Protein AF-0000000066138810 (afdb_homodimer)

Structure (mmCIF, N/CA/C/O backbone):
data_AF-0000000066138810-model_v1
#
loop_
_entity.id
_entity.type
_entity.pdbx_description
1 polymer 'Large ribosomal subunit protein bL25'
#
loop_
_atom_site.group_PDB
_atom_site.id
_atom_site.type_symbol
_atom_site.label_atom_id
_atom_site.label_alt_id
_atom_site.label_comp_id
_atom_site.label_asym_id
_atom_site.label_entity_id
_atom_site.label_seq_id
_atom_site.pdbx_PDB_ins_code
_atom_site.Cartn_x
_atom_site.Cartn_y
_atom_site.Cartn_z
_atom_site.occupancy
_atom_site.B_iso_or_equiv
_atom_site.auth_seq_id
_atom_site.auth_comp_id
_atom_site.auth_asym_id
_atom_site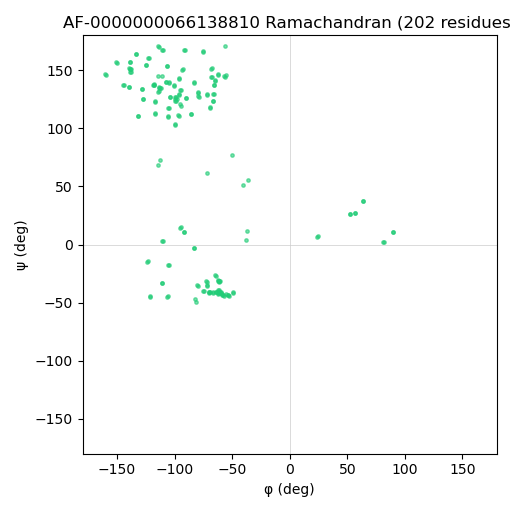.auth_atom_id
_atom_site.pdbx_PDB_model_num
ATOM 1 N N . MET A 1 1 ? -2.068 -5.953 -19.969 1 60.44 1 MET A N 1
ATOM 2 C CA . MET A 1 1 ? -2.148 -6.184 -18.516 1 60.44 1 MET A CA 1
ATOM 3 C C . MET A 1 1 ? -0.758 -6.348 -17.922 1 60.44 1 MET A C 1
ATOM 5 O O . MET A 1 1 ? 0.163 -6.82 -18.594 1 60.44 1 MET A O 1
ATOM 9 N N . LEU A 1 2 ? -0.485 -5.727 -16.781 1 69.62 2 LEU A N 1
ATOM 10 C CA . LEU A 1 2 ? 0.828 -5.809 -16.141 1 69.62 2 LEU A CA 1
ATOM 11 C C . LEU A 1 2 ? 1.077 -7.207 -15.594 1 69.62 2 LEU A C 1
ATOM 13 O O . LEU A 1 2 ? 0.224 -7.766 -14.898 1 69.62 2 LEU A O 1
ATOM 17 N N . ILE A 1 3 ? 2.135 -7.891 -16.125 1 81.38 3 ILE A N 1
ATOM 18 C CA . ILE A 1 3 ? 2.516 -9.195 -15.594 1 81.38 3 ILE A CA 1
ATOM 19 C C . ILE A 1 3 ? 3.701 -9.039 -14.648 1 81.38 3 ILE A C 1
ATOM 21 O O . ILE A 1 3 ? 4.73 -8.469 -15.016 1 81.38 3 ILE A O 1
ATOM 25 N N . ILE A 1 4 ? 3.516 -9.484 -13.461 1 86.81 4 ILE A N 1
ATOM 26 C CA . ILE A 1 4 ? 4.574 -9.484 -12.453 1 86.81 4 ILE A CA 1
ATOM 27 C C . ILE A 1 4 ? 5.121 -10.898 -12.281 1 86.81 4 ILE A C 1
ATOM 29 O O . ILE A 1 4 ? 4.359 -11.852 -12.07 1 86.81 4 ILE A O 1
ATOM 33 N N . LYS A 1 5 ? 6.395 -10.969 -12.406 1 93.56 5 LYS A N 1
ATOM 34 C CA . LYS A 1 5 ? 7.008 -12.266 -12.172 1 93.56 5 LYS A CA 1
ATOM 35 C C . LYS A 1 5 ? 7.238 -12.508 -10.68 1 93.56 5 LYS A C 1
ATOM 37 O O . LYS A 1 5 ? 7.648 -11.594 -9.961 1 93.56 5 LYS A O 1
ATOM 42 N N . ALA A 1 6 ? 6.973 -13.719 -10.32 1 96.44 6 ALA A N 1
ATOM 43 C CA . ALA A 1 6 ? 7.148 -14.078 -8.914 1 96.44 6 ALA A CA 1
ATOM 44 C C . ALA A 1 6 ? 7.785 -15.461 -8.781 1 96.44 6 ALA A C 1
ATOM 46 O O . ALA A 1 6 ? 7.652 -16.297 -9.672 1 96.44 6 ALA A O 1
ATOM 47 N N . ILE A 1 7 ? 8.508 -15.609 -7.691 1 96.88 7 ILE A N 1
ATOM 48 C CA . ILE A 1 7 ? 9.109 -16.891 -7.359 1 96.88 7 ILE A CA 1
ATOM 49 C C . ILE A 1 7 ? 8.469 -17.453 -6.09 1 96.88 7 ILE A C 1
ATOM 51 O O . ILE A 1 7 ? 8.359 -16.75 -5.086 1 96.88 7 ILE A O 1
ATOM 55 N N . LEU A 1 8 ? 8.125 -18.641 -6.172 1 96.62 8 LEU A N 1
ATOM 56 C CA . LEU A 1 8 ? 7.516 -19.297 -5.02 1 96.62 8 LEU A CA 1
ATOM 57 C C . LEU A 1 8 ? 8.5 -19.391 -3.865 1 96.62 8 LEU A C 1
ATOM 59 O O . LEU A 1 8 ? 9.68 -19.688 -4.074 1 96.62 8 LEU A O 1
ATOM 63 N N . ARG A 1 9 ? 7.879 -19.172 -2.656 1 94.94 9 ARG A N 1
ATOM 64 C CA . ARG A 1 9 ? 8.68 -19.297 -1.444 1 94.94 9 ARG A CA 1
ATOM 65 C C . ARG A 1 9 ? 8.148 -20.406 -0.548 1 94.94 9 ARG A C 1
ATOM 67 O O . ARG A 1 9 ? 6.934 -20.516 -0.35 1 94.94 9 ARG A O 1
ATOM 74 N N . THR A 1 10 ? 9.055 -21.188 0.003 1 90.06 10 THR A N 1
ATOM 75 C CA . THR A 1 10 ? 8.633 -22.266 0.895 1 90.06 10 THR A CA 1
ATOM 76 C C . THR A 1 10 ? 9.055 -21.969 2.332 1 90.06 10 THR A C 1
ATOM 78 O O . THR A 1 10 ? 8.391 -22.391 3.277 1 90.06 10 THR A O 1
ATOM 81 N N . GLU A 1 11 ? 10.102 -21.359 2.488 1 87.75 11 GLU A N 1
ATOM 82 C CA . GLU A 1 11 ? 10.586 -21.016 3.824 1 87.75 11 GLU A CA 1
ATOM 83 C C . GLU A 1 11 ? 10.156 -19.609 4.23 1 87.75 11 GLU A C 1
ATOM 85 O O . GLU A 1 11 ? 10.461 -18.641 3.541 1 87.75 11 GLU A O 1
ATOM 90 N N . ILE A 1 12 ? 9.391 -19.688 5.348 1 87.56 12 ILE A N 1
ATOM 91 C CA . ILE A 1 12 ? 8.93 -18.391 5.832 1 87.56 12 ILE A CA 1
ATOM 92 C C . ILE A 1 12 ? 9.586 -18.078 7.176 1 87.56 12 ILE A C 1
ATOM 94 O O . ILE A 1 12 ? 9.18 -18.609 8.211 1 87.56 12 ILE A O 1
ATOM 98 N N . LYS A 1 13 ? 10.805 -17.781 7.102 1 92.5 13 LYS A N 1
ATOM 99 C CA . LYS A 1 13 ? 11.57 -17.375 8.273 1 92.5 13 LYS A CA 1
ATOM 100 C C . LYS A 1 13 ? 12.031 -15.922 8.156 1 92.5 13 LYS A C 1
ATOM 102 O O . LYS A 1 13 ? 12.328 -15.445 7.059 1 92.5 13 LYS A O 1
ATOM 107 N N . LYS A 1 14 ? 12.031 -15.328 9.32 1 92.81 14 LYS A N 1
ATOM 108 C CA . LYS A 1 14 ? 12.43 -13.93 9.383 1 92.81 14 LYS A CA 1
ATOM 109 C C . LYS A 1 14 ? 13.789 -13.711 8.719 1 92.81 14 LYS A C 1
ATOM 111 O O . LYS A 1 14 ? 13.969 -12.75 7.973 1 92.81 14 LYS A O 1
ATOM 116 N N . SER A 1 15 ? 14.68 -14.594 9.016 1 95.31 15 SER A N 1
ATOM 117 C CA . SER A 1 15 ? 16.031 -14.477 8.469 1 95.31 15 SER A CA 1
ATOM 118 C C . SER A 1 15 ? 16 -14.555 6.941 1 95.31 15 SER A C 1
ATOM 120 O O . SER A 1 15 ? 16.75 -13.836 6.27 1 95.31 15 SER A O 1
ATOM 122 N N . ILE A 1 16 ? 15.188 -15.391 6.418 1 95.44 16 ILE A N 1
ATOM 123 C CA . ILE A 1 16 ? 15.086 -15.555 4.973 1 95.44 16 ILE A CA 1
ATOM 124 C C . ILE A 1 16 ? 14.43 -14.32 4.359 1 95.44 16 ILE A C 1
ATOM 126 O O . ILE A 1 16 ? 14.867 -13.828 3.312 1 95.44 16 ILE A O 1
ATOM 130 N N . THR A 1 17 ? 13.422 -13.82 5.008 1 95.88 17 THR A N 1
ATOM 131 C CA . THR A 1 17 ? 12.75 -12.617 4.543 1 95.88 17 THR A CA 1
ATOM 132 C C . THR A 1 17 ? 13.727 -11.445 4.457 1 95.88 17 THR A C 1
ATOM 134 O O . THR A 1 17 ? 13.727 -10.703 3.477 1 95.88 17 THR A O 1
ATOM 137 N N . ARG A 1 18 ? 14.547 -11.328 5.441 1 95 18 ARG A N 1
ATOM 138 C CA . ARG A 1 18 ? 15.555 -10.273 5.453 1 95 18 ARG A CA 1
ATOM 139 C C . ARG A 1 18 ? 16.516 -10.422 4.281 1 95 18 ARG A C 1
ATOM 141 O O . ARG A 1 18 ? 16.875 -9.438 3.639 1 95 18 ARG A O 1
ATOM 148 N N . LYS A 1 19 ? 16.859 -11.602 4.062 1 95.81 19 LYS A N 1
ATOM 149 C CA . LYS A 1 19 ? 17.781 -11.883 2.967 1 95.81 19 LYS A CA 1
ATOM 150 C C . LYS A 1 19 ? 17.156 -11.531 1.618 1 95.81 19 LYS A C 1
ATOM 152 O O . LYS A 1 19 ? 17.828 -10.992 0.74 1 95.81 19 LYS A O 1
ATOM 157 N N . ILE A 1 20 ? 15.914 -11.836 1.432 1 96.31 20 ILE A N 1
ATOM 158 C CA . ILE A 1 20 ? 15.195 -11.516 0.202 1 96.31 20 ILE A CA 1
ATOM 159 C C . ILE A 1 20 ? 15.258 -10.016 -0.063 1 96.31 20 ILE A C 1
ATOM 161 O O . ILE A 1 20 ? 15.578 -9.586 -1.174 1 96.31 20 ILE A O 1
ATOM 165 N N . ARG A 1 21 ? 15.055 -9.227 0.947 1 94.56 21 ARG A N 1
ATOM 166 C CA . ARG A 1 21 ? 15.055 -7.777 0.808 1 94.56 21 ARG A CA 1
ATOM 167 C C . ARG A 1 21 ? 16.453 -7.258 0.517 1 94.56 21 ARG A C 1
ATOM 169 O O . ARG A 1 21 ? 16.641 -6.363 -0.315 1 94.56 21 ARG A O 1
ATOM 176 N N . LYS A 1 22 ? 17.391 -7.832 1.195 1 94.5 22 LYS A N 1
ATOM 177 C CA . LYS A 1 22 ? 18.766 -7.426 0.995 1 94.5 22 LYS A CA 1
ATOM 178 C C . LYS A 1 22 ? 19.219 -7.664 -0.446 1 94.5 22 LYS A C 1
ATOM 180 O O . LYS A 1 22 ? 20.016 -6.906 -0.99 1 94.5 22 LYS A O 1
ATOM 185 N N . ASN A 1 23 ? 18.641 -8.688 -1.037 1 95.56 23 ASN A N 1
ATOM 186 C CA . ASN A 1 23 ? 19 -9.055 -2.4 1 95.56 23 ASN A CA 1
ATOM 187 C C . ASN A 1 23 ? 18.094 -8.375 -3.426 1 95.56 23 ASN A C 1
ATOM 189 O O . ASN A 1 23 ? 18.047 -8.797 -4.582 1 95.56 23 ASN A O 1
ATOM 193 N N . GLY A 1 24 ? 17.312 -7.434 -2.934 1 93.25 24 GLY A N 1
ATOM 194 C CA . GLY A 1 24 ? 16.5 -6.641 -3.848 1 93.25 24 GLY A CA 1
ATOM 195 C C . GLY A 1 24 ? 15.133 -7.25 -4.113 1 93.25 24 GLY A C 1
ATOM 196 O O . GLY A 1 24 ? 14.453 -6.875 -5.07 1 93.25 24 GLY A O 1
ATOM 197 N N . GLY A 1 25 ? 14.852 -8.242 -3.309 1 94.62 25 GLY A N 1
ATOM 198 C CA . GLY A 1 25 ? 13.547 -8.875 -3.463 1 94.62 25 GLY A CA 1
ATOM 199 C C . GLY A 1 25 ? 12.484 -8.258 -2.582 1 94.62 25 GLY A C 1
ATOM 200 O O . GLY A 1 25 ? 12.781 -7.438 -1.709 1 94.62 25 GLY A O 1
ATOM 201 N N . CYS A 1 26 ? 11.289 -8.625 -2.881 1 94.75 26 CYS A N 1
ATOM 202 C CA . CYS A 1 26 ? 10.125 -8.203 -2.113 1 94.75 26 CYS A CA 1
ATOM 203 C C . CYS A 1 26 ? 9.234 -9.391 -1.778 1 94.75 26 CYS A C 1
ATOM 205 O O . CYS A 1 26 ? 8.578 -9.953 -2.66 1 94.75 26 CYS A O 1
ATOM 207 N N . PRO A 1 27 ? 9.211 -9.719 -0.538 1 97.25 27 PRO A N 1
ATOM 208 C CA . PRO A 1 27 ? 8.258 -10.766 -0.156 1 97.25 27 PRO A CA 1
ATOM 209 C C . PRO A 1 27 ? 6.805 -10.367 -0.409 1 97.25 27 PRO A C 1
ATOM 211 O O . PRO A 1 27 ? 6.445 -9.195 -0.242 1 97.25 27 PRO A O 1
ATOM 214 N N . ALA A 1 28 ? 6.035 -11.375 -0.754 1 96.12 28 ALA A N 1
ATOM 215 C CA . ALA A 1 28 ? 4.613 -11.141 -0.991 1 96.12 28 ALA A CA 1
ATOM 216 C C . ALA A 1 28 ? 3.793 -12.383 -0.664 1 96.12 28 ALA A C 1
ATOM 218 O O . ALA A 1 28 ? 4.32 -13.5 -0.645 1 96.12 28 ALA A O 1
ATOM 219 N N . VAL A 1 29 ? 2.564 -12.141 -0.392 1 96.5 29 VAL A N 1
ATOM 220 C CA . VAL A 1 29 ? 1.619 -13.219 -0.106 1 96.5 29 VAL A CA 1
ATOM 221 C C . VAL A 1 29 ? 0.385 -13.07 -0.994 1 96.5 29 VAL A C 1
ATOM 223 O O . VAL A 1 29 ? -0.125 -11.961 -1.181 1 96.5 29 VAL A O 1
ATOM 226 N N . ILE A 1 30 ? -0.023 -14.117 -1.564 1 95.06 30 ILE A N 1
ATOM 227 C CA . ILE A 1 30 ? -1.283 -14.18 -2.297 1 95.06 30 ILE A CA 1
ATOM 228 C C . ILE A 1 30 ? -2.318 -14.953 -1.479 1 95.06 30 ILE A C 1
ATOM 230 O O . ILE A 1 30 ? -2.201 -16.172 -1.301 1 95.06 30 ILE A O 1
ATOM 234 N N . TYR A 1 31 ? -3.277 -14.266 -1.001 1 94.75 31 TYR A N 1
ATOM 235 C CA . TYR A 1 31 ? -4.34 -14.875 -0.216 1 94.75 31 TYR A CA 1
ATOM 236 C C . TYR A 1 31 ? -5.355 -15.57 -1.119 1 94.75 31 TYR A C 1
ATOM 238 O O . TYR A 1 31 ? -5.805 -14.992 -2.111 1 94.75 31 TYR A O 1
ATOM 246 N N . ASN A 1 32 ? -5.586 -16.734 -0.836 1 89.19 32 ASN A N 1
ATOM 247 C CA . ASN A 1 32 ? -6.59 -17.5 -1.559 1 89.19 32 ASN A CA 1
ATOM 248 C C . ASN A 1 32 ? -7.93 -17.5 -0.827 1 89.19 32 ASN A C 1
ATOM 250 O O . ASN A 1 32 ? -7.973 -17.406 0.402 1 89.19 32 ASN A O 1
ATOM 254 N N . LYS A 1 33 ? -8.945 -17.453 -1.775 1 76.31 33 LYS A N 1
ATOM 255 C CA . LYS A 1 33 ? -10.273 -17.547 -1.168 1 76.31 33 LYS A CA 1
ATOM 256 C C . LYS A 1 33 ? -10.57 -18.984 -0.726 1 76.31 33 LYS A C 1
ATOM 258 O O . LYS A 1 33 ? -9.898 -19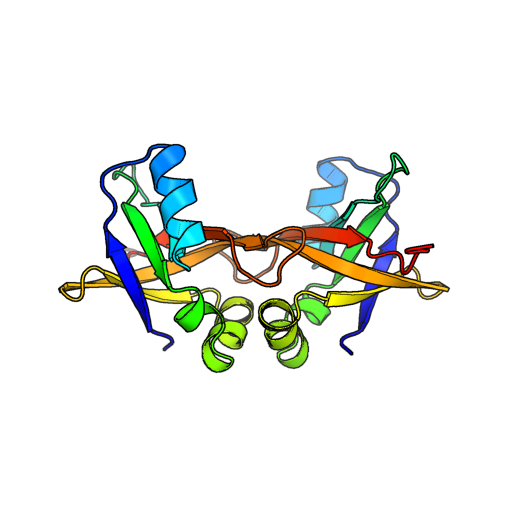.922 -1.147 1 76.31 33 LYS A O 1
ATOM 263 N N . ASN A 1 34 ? -11.539 -19.25 0.056 1 69.69 34 ASN A N 1
ATOM 264 C CA . ASN A 1 34 ? -12.203 -20.5 0.431 1 69.69 34 ASN A CA 1
ATOM 265 C C . ASN A 1 34 ? -11.242 -21.438 1.157 1 69.69 34 ASN A C 1
ATOM 267 O O . ASN A 1 34 ? -11.25 -22.641 0.91 1 69.69 34 ASN A O 1
ATOM 271 N N . LYS A 1 35 ? -10.398 -21.047 1.936 1 69.62 35 LYS A N 1
ATOM 272 C CA . LYS A 1 35 ? -9.617 -21.859 2.865 1 69.62 35 LYS A CA 1
ATOM 273 C C . LYS A 1 35 ? -8.422 -22.5 2.164 1 69.62 35 LYS A C 1
ATOM 275 O O . LYS A 1 35 ? -7.816 -23.438 2.691 1 69.62 35 LYS A O 1
ATOM 280 N N . SER A 1 36 ? -8.25 -22.234 0.979 1 80.75 36 SER A N 1
ATOM 281 C CA . SER A 1 36 ? -7.023 -22.719 0.358 1 80.75 36 SER A CA 1
ATOM 282 C C . SER A 1 36 ? -5.801 -22 0.913 1 80.75 36 SER A C 1
ATOM 284 O O . SER A 1 36 ? -5.902 -20.844 1.353 1 80.75 36 SER A O 1
ATOM 286 N N . PRO A 1 37 ? -4.699 -22.797 1.019 1 88.81 37 PRO A N 1
ATOM 287 C CA . PRO A 1 37 ? -3.492 -22.188 1.577 1 88.81 37 PRO A CA 1
ATOM 288 C C . PRO A 1 37 ? -3.049 -20.953 0.804 1 88.81 37 PRO A C 1
ATOM 290 O O . PRO A 1 37 ? -3.209 -20.891 -0.418 1 88.81 37 PRO A O 1
ATOM 293 N N . ASN A 1 38 ? -2.551 -20.016 1.535 1 93.56 38 ASN A N 1
ATOM 294 C CA . ASN A 1 38 ? -1.942 -18.844 0.91 1 93.56 38 ASN A CA 1
ATOM 295 C C . ASN A 1 38 ? -0.655 -19.219 0.176 1 93.56 38 ASN A C 1
ATOM 297 O O . ASN A 1 38 ? -0.008 -20.203 0.503 1 93.56 38 ASN A O 1
ATOM 301 N N . ILE A 1 39 ? -0.39 -18.438 -0.828 1 94.81 39 ILE A N 1
ATOM 302 C CA . ILE A 1 39 ? 0.818 -18.641 -1.619 1 94.81 39 ILE A CA 1
ATOM 303 C C . ILE A 1 39 ? 1.848 -17.562 -1.277 1 94.81 39 ILE A C 1
ATOM 305 O O . ILE A 1 39 ? 1.584 -16.375 -1.439 1 94.81 39 ILE A O 1
ATOM 309 N N . ASN A 1 40 ? 3.023 -17.969 -0.729 1 96.69 40 ASN A N 1
ATOM 310 C CA . ASN A 1 40 ? 4.117 -17.047 -0.458 1 96.69 40 ASN A CA 1
ATOM 311 C C . ASN A 1 40 ? 5.066 -16.938 -1.649 1 96.69 40 ASN A C 1
ATOM 313 O O . ASN A 1 40 ? 5.531 -17.953 -2.176 1 96.69 40 ASN A O 1
ATOM 317 N N . VAL A 1 41 ? 5.285 -15.703 -2.078 1 97.56 41 VAL A N 1
ATOM 318 C CA . VAL A 1 41 ? 6.148 -15.5 -3.238 1 97.56 41 VAL A CA 1
ATOM 319 C C . VAL A 1 41 ? 7.137 -14.375 -2.953 1 97.56 41 VAL A C 1
ATOM 321 O O . VAL A 1 41 ? 7.027 -13.688 -1.936 1 97.56 41 VAL A O 1
ATOM 324 N N . GLN A 1 42 ? 8.141 -14.297 -3.74 1 97.19 42 GLN A N 1
ATOM 325 C CA . GLN A 1 42 ? 9.039 -13.141 -3.779 1 97.19 42 GLN A CA 1
ATOM 326 C C . GLN A 1 42 ? 9.016 -12.477 -5.152 1 97.19 42 GLN A C 1
ATOM 328 O O . GLN A 1 42 ? 8.969 -13.156 -6.18 1 97.19 42 GLN A O 1
ATOM 333 N N . LEU A 1 43 ? 8.984 -11.203 -5.125 1 94.69 43 LEU A N 1
ATOM 334 C CA . LEU A 1 43 ? 9.016 -10.367 -6.324 1 94.69 43 LEU A CA 1
ATOM 335 C C . LEU A 1 43 ? 10.344 -9.617 -6.426 1 94.69 43 LEU A C 1
ATOM 337 O O . LEU A 1 43 ? 11.156 -9.656 -5.504 1 94.69 43 LEU A O 1
ATOM 341 N N . SER A 1 44 ? 10.555 -9.055 -7.598 1 92.06 44 SER A N 1
ATOM 342 C CA . SER A 1 44 ? 11.742 -8.227 -7.789 1 92.06 44 SER A CA 1
ATOM 343 C C . SER A 1 44 ? 11.406 -6.742 -7.664 1 92.06 44 SER A C 1
ATOM 345 O O . SER A 1 44 ? 10.539 -6.234 -8.375 1 92.06 44 SER A O 1
ATOM 347 N N . ASN A 1 45 ? 12.1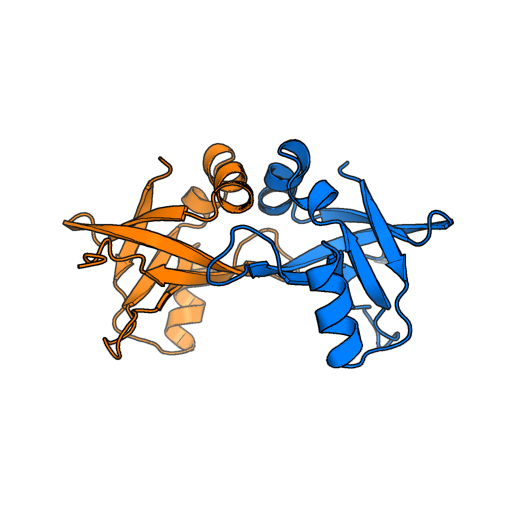48 -6.027 -6.781 1 86.75 45 ASN A N 1
ATOM 348 C CA . ASN A 1 45 ? 11.93 -4.59 -6.648 1 86.75 45 ASN A CA 1
ATOM 349 C C . ASN A 1 45 ? 12.219 -3.855 -7.953 1 86.75 45 ASN A C 1
ATOM 351 O O . ASN A 1 45 ? 11.602 -2.832 -8.25 1 86.75 45 ASN A O 1
ATOM 355 N N . LYS A 1 46 ? 13.102 -4.355 -8.68 1 83.75 46 LYS A N 1
ATOM 356 C CA . LYS A 1 46 ? 13.391 -3.77 -9.984 1 83.75 46 LYS A CA 1
ATOM 357 C C . LYS A 1 46 ? 12.148 -3.783 -10.875 1 83.75 46 LYS A C 1
ATOM 359 O O . LYS A 1 46 ? 11.859 -2.799 -11.562 1 83.75 46 LYS A O 1
ATOM 364 N N . ASP A 1 47 ? 11.406 -4.902 -10.828 1 79.75 47 ASP A N 1
ATOM 365 C CA . ASP A 1 47 ? 10.188 -5.023 -11.625 1 79.75 47 ASP A CA 1
ATOM 366 C C . ASP A 1 47 ? 9.078 -4.137 -11.07 1 79.75 47 ASP A C 1
ATOM 368 O O . ASP A 1 47 ? 8.32 -3.537 -11.828 1 79.75 47 ASP A O 1
ATOM 372 N N . LEU A 1 48 ? 9.078 -4.031 -9.766 1 79.94 48 LEU A N 1
ATOM 373 C CA . LEU A 1 48 ? 8.031 -3.271 -9.102 1 79.94 48 LEU A CA 1
ATOM 374 C C . LEU A 1 48 ? 8.219 -1.774 -9.328 1 79.94 48 LEU A C 1
ATOM 376 O O . LEU A 1 48 ? 7.242 -1.019 -9.344 1 79.94 48 LEU A O 1
ATOM 380 N N . SER A 1 49 ? 9.359 -1.377 -9.453 1 73.56 49 SER A N 1
ATOM 381 C CA . SER A 1 49 ? 9.68 0.043 -9.562 1 73.56 49 SER A CA 1
ATOM 382 C C . SER A 1 49 ? 9.508 0.543 -10.992 1 73.56 49 SER A C 1
ATOM 384 O O . SER A 1 49 ? 9.641 1.74 -11.258 1 73.56 49 SER A O 1
ATOM 386 N N . HIS A 1 50 ? 9.172 -0.376 -11.852 1 69.12 50 HIS A N 1
ATOM 387 C CA . HIS A 1 50 ? 9.008 0.046 -13.242 1 69.12 50 HIS A CA 1
ATOM 388 C C . HIS A 1 50 ? 7.816 0.993 -13.383 1 69.12 50 HIS A C 1
ATOM 390 O O . HIS A 1 50 ? 6.738 0.727 -12.852 1 69.12 50 HIS A O 1
ATOM 396 N N . PRO A 1 51 ? 8.016 2.184 -14.047 1 60.16 51 PRO A N 1
ATOM 397 C CA . PRO A 1 51 ? 6.984 3.219 -14.172 1 60.16 51 PRO A CA 1
ATOM 398 C C . PRO A 1 51 ? 5.645 2.668 -14.648 1 60.16 51 PRO A C 1
ATOM 400 O O . PRO A 1 51 ? 4.59 3.113 -14.188 1 60.16 51 PRO A O 1
ATOM 403 N N . GLU A 1 52 ? 5.625 1.724 -15.625 1 59.56 52 GLU A N 1
ATOM 404 C CA . GLU A 1 52 ? 4.398 1.172 -16.188 1 59.56 52 GLU A CA 1
ATOM 405 C C . GLU A 1 52 ? 3.578 0.441 -15.133 1 59.56 52 GLU A C 1
ATOM 407 O O . GLU A 1 52 ? 2.354 0.348 -15.242 1 59.56 52 GLU A O 1
ATOM 412 N N . ASN A 1 53 ? 4.215 -0.137 -14.164 1 59.12 53 ASN A N 1
ATOM 413 C CA . ASN A 1 53 ? 3.547 -0.971 -13.164 1 59.12 53 ASN A CA 1
ATOM 414 C C . ASN A 1 53 ? 2.893 -0.127 -12.078 1 59.12 53 ASN A C 1
ATOM 416 O O . ASN A 1 53 ? 1.855 -0.508 -11.531 1 59.12 53 ASN A O 1
ATOM 420 N N . VAL A 1 54 ? 3.506 0.891 -11.781 1 52.25 54 VAL A N 1
ATOM 421 C CA . VAL A 1 54 ? 3.094 1.75 -10.672 1 52.25 54 VAL A CA 1
ATOM 422 C C . VAL A 1 54 ? 1.701 2.312 -10.945 1 52.25 54 VAL A C 1
ATOM 424 O O . VAL A 1 54 ? 0.85 2.344 -10.055 1 52.25 54 VAL A O 1
ATOM 427 N N . HIS A 1 55 ? 1.532 2.713 -12.18 1 50.12 55 HIS A N 1
ATOM 428 C CA . HIS A 1 55 ? 0.238 3.256 -12.578 1 50.12 55 HIS A CA 1
ATOM 429 C C . HIS A 1 55 ? -0.874 2.232 -12.375 1 50.12 55 HIS A C 1
ATOM 431 O O . HIS A 1 55 ? -1.993 2.59 -12 1 50.12 55 HIS A O 1
ATOM 437 N N . TYR A 1 56 ? -0.539 1.159 -12.688 1 52.06 56 TYR A N 1
ATOM 438 C CA . TYR A 1 56 ? -1.553 0.115 -12.781 1 52.06 56 TYR A CA 1
ATOM 439 C C . TYR A 1 56 ? -2.139 -0.204 -11.414 1 52.06 56 TYR A C 1
ATOM 441 O O . TYR A 1 56 ? -3.346 -0.416 -11.281 1 52.06 56 TYR A O 1
ATOM 449 N N . PHE A 1 57 ? -1.196 -0.232 -10.43 1 54 57 PHE A N 1
ATOM 450 C CA . PHE A 1 57 ? -1.659 -0.699 -9.133 1 54 57 PHE A CA 1
ATOM 451 C C . PHE A 1 57 ? -2.859 0.112 -8.656 1 54 57 PHE A C 1
ATOM 453 O O . PHE A 1 57 ? -3.801 -0.439 -8.086 1 54 57 PHE A O 1
ATOM 460 N N . LEU A 1 58 ? -2.918 1.434 -8.773 1 52.62 58 LEU A N 1
ATOM 461 C CA . LEU A 1 58 ? -3.943 2.287 -8.18 1 52.62 58 LEU A CA 1
ATOM 462 C C . LEU A 1 58 ? -5.254 2.174 -8.953 1 52.62 58 LEU A C 1
ATOM 464 O O . LEU A 1 58 ? -6.336 2.225 -8.359 1 52.62 58 LEU A O 1
ATOM 468 N N . LYS A 1 59 ? -5.238 2.107 -10.359 1 54.09 59 LYS A N 1
ATOM 469 C CA . LYS A 1 59 ? -6.484 2.201 -11.117 1 54.09 59 LYS A CA 1
ATOM 470 C C . LYS A 1 59 ? -7.199 0.856 -11.164 1 54.09 59 LYS A C 1
ATOM 472 O O . LYS A 1 59 ? -8.422 0.794 -11.031 1 54.09 59 LYS A O 1
ATOM 477 N N . ASN A 1 60 ? -6.535 -0.087 -11.477 1 58.84 60 ASN A N 1
ATOM 478 C CA . ASN A 1 60 ? -7.277 -1.325 -11.68 1 58.84 60 ASN A CA 1
ATOM 479 C C . ASN A 1 60 ? -6.98 -2.348 -10.586 1 58.84 60 ASN A C 1
ATOM 481 O O . ASN A 1 60 ? -7.785 -3.246 -10.336 1 58.84 60 ASN A O 1
ATOM 485 N N . ASN A 1 61 ? -6.227 -2.08 -9.625 1 66.62 61 ASN A N 1
ATOM 486 C CA . ASN A 1 61 ? -5.668 -2.891 -8.547 1 66.62 61 ASN A CA 1
ATOM 487 C C . ASN A 1 61 ? -5.586 -4.363 -8.938 1 66.62 61 ASN A C 1
ATOM 489 O O . ASN A 1 61 ? -5.504 -5.234 -8.07 1 66.62 61 ASN A O 1
ATOM 493 N N . LYS A 1 62 ? -5.883 -4.727 -10.273 1 80.06 62 LYS A N 1
ATOM 494 C CA . LYS A 1 62 ? -5.773 -6.121 -10.703 1 80.06 62 LYS A CA 1
ATOM 495 C C . LYS A 1 62 ? -4.473 -6.359 -11.469 1 80.06 62 LYS A C 1
ATOM 497 O O . LYS A 1 62 ? -4.074 -5.543 -12.297 1 80.06 62 LYS A O 1
ATOM 502 N N . VAL A 1 63 ? -3.812 -7.5 -11.172 1 84.06 63 VAL A N 1
ATOM 503 C CA . VAL A 1 63 ? -2.539 -7.816 -11.805 1 84.06 63 VAL A CA 1
ATOM 504 C C . VAL A 1 63 ? -2.484 -9.305 -12.148 1 84.06 63 VAL A C 1
ATOM 506 O O . VAL A 1 63 ? -3.207 -10.109 -11.555 1 84.06 63 VAL A O 1
ATOM 509 N N . GLN A 1 64 ? -1.736 -9.539 -13.156 1 89.88 64 GLN A N 1
ATOM 510 C CA . GLN A 1 64 ? -1.357 -10.922 -13.414 1 89.88 64 GLN A CA 1
ATOM 511 C C . GLN A 1 64 ? 0.002 -11.242 -12.805 1 89.88 64 GLN A C 1
ATOM 513 O O . GLN A 1 64 ? 0.945 -10.461 -12.922 1 89.88 64 GLN A O 1
ATOM 518 N N . ILE A 1 65 ? 0.058 -12.391 -12.109 1 92.31 65 ILE A N 1
ATOM 519 C CA . ILE A 1 65 ? 1.297 -12.828 -11.469 1 92.31 65 ILE A CA 1
ATOM 520 C C . ILE A 1 65 ? 1.762 -14.141 -12.094 1 92.31 65 ILE A C 1
ATOM 522 O O . ILE A 1 65 ? 1.062 -15.156 -12.008 1 92.31 65 ILE A O 1
ATOM 526 N N . LEU A 1 66 ? 2.887 -14.078 -12.789 1 95.75 66 LEU A N 1
ATOM 527 C CA . LEU A 1 66 ? 3.521 -15.281 -13.328 1 95.75 66 LEU A CA 1
ATOM 528 C C . LEU A 1 66 ? 4.434 -15.93 -12.289 1 95.75 66 LEU A C 1
ATOM 530 O O . LEU A 1 66 ? 5.5 -15.398 -11.977 1 95.75 66 LEU A O 1
ATOM 534 N N . ILE A 1 67 ? 4.035 -17.094 -11.836 1 96.38 67 ILE A N 1
ATOM 535 C CA . ILE A 1 67 ? 4.754 -17.734 -10.742 1 96.38 67 ILE A CA 1
ATOM 536 C C . ILE A 1 67 ? 5.707 -18.797 -11.305 1 96.38 67 ILE A C 1
ATOM 538 O O . ILE A 1 67 ? 5.285 -19.719 -12.008 1 96.38 67 ILE A O 1
ATOM 542 N N . ASN A 1 68 ? 7 -18.719 -10.969 1 96.69 68 ASN A N 1
ATOM 543 C CA . ASN A 1 68 ? 8.062 -19.641 -11.352 1 96.69 68 ASN A CA 1
ATOM 544 C C . ASN A 1 68 ? 8.109 -19.859 -12.859 1 96.69 68 ASN A C 1
ATOM 546 O O . ASN A 1 68 ? 8.461 -20.938 -13.328 1 96.69 68 ASN A O 1
ATOM 550 N N . ASN A 1 69 ? 7.656 -18.906 -13.539 1 94.31 69 ASN A N 1
ATOM 551 C CA . ASN A 1 69 ? 7.594 -18.984 -14.992 1 94.31 69 ASN A CA 1
ATOM 552 C C . ASN A 1 69 ? 6.793 -20.203 -15.453 1 94.31 69 ASN A C 1
ATOM 554 O O . ASN A 1 69 ? 7.082 -20.781 -16.5 1 94.31 69 ASN A O 1
ATOM 558 N N . GLU A 1 70 ? 5.875 -20.656 -14.648 1 94.5 70 GLU A N 1
ATOM 559 C CA . GLU A 1 70 ? 5.137 -21.891 -14.953 1 94.5 70 GLU A CA 1
ATOM 560 C C . GLU A 1 70 ? 3.635 -21.609 -15.023 1 94.5 70 GLU A C 1
ATOM 562 O O . GLU A 1 70 ? 2.949 -22.141 -15.906 1 94.5 70 GLU A O 1
ATOM 567 N N . PHE A 1 71 ? 3.082 -20.891 -14.133 1 92.75 71 PHE A N 1
ATOM 568 C CA . PHE A 1 71 ? 1.646 -20.625 -14.141 1 92.75 71 PHE A CA 1
ATOM 569 C C . PHE A 1 71 ? 1.351 -19.172 -13.797 1 92.75 71 PHE A C 1
ATOM 571 O O . PHE A 1 71 ? 2.121 -18.531 -13.078 1 92.75 71 PHE A O 1
ATOM 578 N N . THR A 1 72 ? 0.233 -18.672 -14.406 1 93.81 72 THR A N 1
ATOM 579 C CA . THR A 1 72 ? -0.192 -17.297 -14.188 1 93.81 72 THR A CA 1
ATOM 580 C C . THR A 1 72 ? -1.518 -17.25 -13.438 1 93.81 72 THR A C 1
ATOM 582 O O . THR A 1 72 ? -2.438 -18.016 -13.742 1 93.81 72 THR A O 1
ATOM 585 N N . ILE A 1 73 ? -1.51 -16.359 -12.469 1 91.44 73 ILE A N 1
ATOM 586 C CA . ILE A 1 73 ? -2.771 -16.141 -11.766 1 91.44 73 ILE A CA 1
ATOM 587 C C . ILE A 1 73 ? -3.146 -14.672 -11.812 1 91.44 73 ILE A C 1
ATOM 589 O O . ILE A 1 73 ? -2.285 -13.812 -12.016 1 91.44 73 ILE A O 1
ATOM 593 N N . THR A 1 74 ? -4.473 -14.461 -11.688 1 90.12 74 THR A N 1
ATOM 594 C CA . THR A 1 74 ? -4.969 -13.094 -11.539 1 90.12 74 THR A CA 1
ATOM 595 C C . THR A 1 74 ? -5.188 -12.758 -10.062 1 90.12 74 THR A C 1
ATOM 597 O O . THR A 1 74 ? -5.746 -13.555 -9.312 1 90.12 74 THR A O 1
ATOM 600 N N . ALA A 1 75 ? -4.598 -11.602 -9.695 1 89.38 75 ALA A N 1
ATOM 601 C CA . ALA A 1 75 ? -4.75 -11.188 -8.297 1 89.38 75 ALA A CA 1
ATOM 602 C C . ALA A 1 75 ? -5.004 -9.688 -8.195 1 89.38 75 ALA A C 1
ATOM 604 O O . ALA A 1 75 ? -4.727 -8.938 -9.133 1 89.38 75 ALA A O 1
ATOM 605 N N . LYS A 1 76 ? -5.621 -9.344 -7.062 1 88 76 LYS A N 1
ATOM 606 C CA . LYS A 1 76 ? -5.793 -7.938 -6.707 1 88 76 LYS A CA 1
ATOM 607 C C . LYS A 1 76 ? -4.824 -7.527 -5.605 1 88 76 LYS A C 1
ATOM 609 O O . LYS A 1 76 ? -4.586 -8.289 -4.664 1 88 76 LYS A O 1
ATOM 614 N N . ILE A 1 77 ? -4.266 -6.32 -5.746 1 87.56 77 ILE A N 1
ATOM 615 C CA . ILE A 1 77 ? -3.4 -5.812 -4.688 1 87.56 77 ILE A CA 1
ATOM 616 C C . ILE A 1 77 ? -4.242 -5.441 -3.469 1 87.56 77 ILE A C 1
ATOM 618 O O . ILE A 1 77 ? -5.25 -4.742 -3.594 1 87.56 77 ILE A O 1
ATOM 622 N N . GLN A 1 78 ? -3.836 -5.938 -2.355 1 89.5 78 GLN A N 1
ATOM 623 C CA . GLN A 1 78 ? -4.574 -5.668 -1.125 1 89.5 78 GLN A CA 1
ATOM 624 C C . GLN A 1 78 ? -3.82 -4.684 -0.236 1 89.5 78 GLN A C 1
ATOM 626 O O . GLN A 1 78 ? -4.414 -3.762 0.323 1 89.5 78 GLN A O 1
ATOM 631 N N . ASP A 1 79 ? -2.551 -4.902 -0.084 1 91.06 79 ASP A N 1
ATOM 632 C CA . ASP A 1 79 ? -1.72 -4.078 0.791 1 91.06 79 ASP A CA 1
ATOM 633 C C . ASP A 1 79 ? -0.322 -3.893 0.205 1 91.06 79 ASP A C 1
ATOM 635 O O . ASP A 1 79 ? 0.278 -4.844 -0.299 1 91.06 79 ASP A O 1
ATOM 639 N N . VAL A 1 80 ? 0.172 -2.652 0.293 1 88.88 80 VAL A N 1
ATOM 640 C CA . VAL A 1 80 ? 1.545 -2.352 -0.101 1 88.88 80 VAL A CA 1
ATOM 641 C C . VAL A 1 80 ? 2.264 -1.63 1.036 1 88.88 80 VAL A C 1
ATOM 643 O O . VAL A 1 80 ? 1.789 -0.601 1.523 1 88.88 80 VAL A O 1
ATOM 646 N N . GLN A 1 81 ? 3.365 -2.195 1.412 1 90.12 81 GLN A N 1
ATOM 647 C CA . GLN A 1 81 ? 4.191 -1.576 2.441 1 90.12 81 GLN A CA 1
ATOM 648 C C . GLN A 1 81 ? 5.512 -1.079 1.859 1 90.12 81 GLN A C 1
ATOM 650 O O . GLN A 1 81 ? 6.176 -1.797 1.106 1 90.12 81 GLN A O 1
ATOM 655 N N . TYR A 1 82 ? 5.82 0.137 2.26 1 87.69 82 TYR A N 1
ATOM 656 C CA . TYR A 1 82 ? 7.059 0.757 1.811 1 87.69 82 TYR A CA 1
ATOM 657 C C . TYR A 1 82 ? 8.086 0.81 2.939 1 87.69 82 TYR A C 1
ATOM 659 O O . TYR A 1 82 ? 7.719 0.877 4.113 1 87.69 82 TYR A O 1
ATOM 667 N N . HIS A 1 83 ? 9.477 0.824 2.475 1 88.5 83 HIS A N 1
ATOM 668 C CA . HIS A 1 83 ? 10.539 1.013 3.455 1 88.5 83 HIS A CA 1
ATOM 669 C C . HIS A 1 83 ? 10.477 2.402 4.078 1 88.5 83 HIS A C 1
ATOM 671 O O . HIS A 1 83 ? 10.234 3.391 3.379 1 88.5 83 HIS A O 1
ATOM 677 N N . PRO A 1 84 ? 10.648 2.49 5.336 1 82.88 84 PRO A N 1
ATOM 678 C CA . PRO A 1 84 ? 10.484 3.773 6.023 1 82.88 84 PRO A CA 1
ATOM 679 C C . PRO A 1 84 ? 11.5 4.82 5.578 1 82.88 84 PRO A C 1
ATOM 681 O O . PRO A 1 84 ? 11.219 6.02 5.625 1 82.88 84 PRO A O 1
ATOM 684 N N . TYR A 1 85 ? 12.68 4.375 5.109 1 79 85 TYR A N 1
ATOM 685 C CA . TYR A 1 85 ? 13.734 5.348 4.836 1 79 85 TYR A CA 1
ATOM 686 C C . TYR A 1 85 ? 14.203 5.254 3.391 1 79 85 TYR A C 1
ATOM 688 O O . TYR A 1 85 ? 14.953 6.113 2.916 1 79 85 TYR A O 1
ATOM 696 N N . LYS A 1 86 ? 13.82 4.156 2.732 1 80.69 86 LYS A N 1
ATOM 697 C CA . LYS A 1 86 ? 14.18 3.965 1.33 1 80.69 86 LYS A CA 1
ATOM 698 C C . LYS A 1 86 ? 12.938 3.984 0.44 1 80.69 86 LYS A C 1
ATOM 700 O O . LYS A 1 86 ? 11.812 4.016 0.938 1 80.69 86 LYS A O 1
ATOM 705 N N . SER A 1 87 ? 13.047 4.016 -0.808 1 76.81 87 SER A N 1
ATOM 706 C CA . SER A 1 87 ? 11.93 4.121 -1.732 1 76.81 87 SER A CA 1
ATOM 707 C C . SER A 1 87 ? 11.484 2.748 -2.225 1 76.81 87 SER A C 1
ATOM 709 O O . SER A 1 87 ? 10.641 2.646 -3.121 1 76.81 87 SER A O 1
ATOM 711 N N . ASN A 1 88 ? 11.922 1.749 -1.595 1 82.81 88 ASN A N 1
ATOM 712 C CA . ASN A 1 88 ? 11.578 0.406 -2.051 1 82.81 88 ASN A CA 1
ATOM 713 C C . ASN A 1 88 ? 10.336 -0.1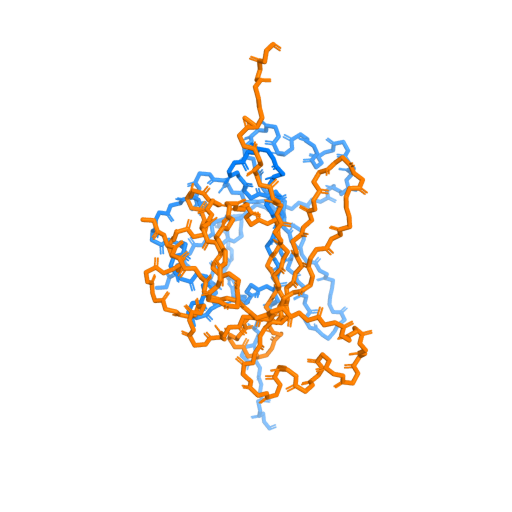26 -1.35 1 82.81 88 ASN A C 1
ATOM 715 O O . ASN A 1 88 ? 10.039 0.261 -0.218 1 82.81 88 ASN A O 1
ATOM 719 N N . ILE A 1 89 ? 9.609 -1.004 -2.068 1 87.56 89 ILE A N 1
ATOM 720 C CA . ILE A 1 89 ? 8.508 -1.752 -1.469 1 87.56 89 ILE A CA 1
ATOM 721 C C . ILE A 1 89 ? 9.062 -2.936 -0.678 1 87.56 89 ILE A C 1
ATOM 723 O O . ILE A 1 89 ? 9.914 -3.682 -1.175 1 87.56 89 ILE A O 1
ATOM 727 N N . ILE A 1 90 ? 8.586 -3.076 0.54 1 91.56 90 ILE A N 1
ATOM 728 C CA . ILE A 1 90 ? 9.164 -4.125 1.374 1 91.56 90 ILE A CA 1
ATOM 729 C C . ILE A 1 90 ? 8.188 -5.293 1.48 1 91.56 90 ILE A C 1
ATOM 731 O O . ILE A 1 90 ? 8.562 -6.395 1.885 1 91.56 90 ILE A O 1
ATOM 735 N N . HIS A 1 91 ? 6.934 -5.031 1.146 1 93.56 91 HIS A N 1
ATOM 736 C CA . HIS A 1 91 ? 5.949 -6.105 1.209 1 93.56 91 HIS A CA 1
ATOM 737 C C . HIS A 1 91 ? 4.727 -5.785 0.357 1 93.56 91 HIS A C 1
ATOM 739 O O . HIS A 1 91 ? 4.281 -4.637 0.31 1 93.56 91 HIS A O 1
ATOM 745 N N . ILE A 1 92 ? 4.195 -6.816 -0.176 1 91.81 92 ILE A N 1
ATOM 746 C CA . ILE A 1 92 ? 2.93 -6.672 -0.886 1 91.81 92 ILE A CA 1
ATOM 747 C C . ILE A 1 92 ? 2.023 -7.859 -0.575 1 91.81 92 ILE A C 1
ATOM 749 O O . ILE A 1 92 ? 2.471 -9.008 -0.594 1 91.81 92 ILE A O 1
ATOM 753 N N . ASP A 1 93 ? 0.758 -7.613 -0.3 1 94.06 93 ASP A N 1
ATOM 754 C CA . ASP A 1 93 ? -0.277 -8.641 -0.22 1 94.06 93 ASP A CA 1
ATOM 755 C C . ASP A 1 93 ? -1.219 -8.562 -1.42 1 94.06 93 ASP A C 1
ATOM 757 O O . ASP A 1 93 ? -1.612 -7.473 -1.839 1 94.06 93 ASP A O 1
ATOM 761 N N . PHE A 1 94 ? -1.558 -9.75 -1.873 1 92.5 94 PHE A N 1
ATOM 762 C CA . PHE A 1 94 ? -2.514 -9.875 -2.967 1 92.5 94 PHE A CA 1
ATOM 763 C C . PHE A 1 94 ? -3.703 -10.734 -2.551 1 92.5 94 PHE A C 1
ATOM 765 O O . PHE A 1 94 ? -3.613 -11.508 -1.596 1 92.5 94 PHE A O 1
ATOM 772 N N . ILE A 1 95 ? -4.797 -10.594 -3.295 1 91.69 95 ILE A N 1
ATOM 773 C CA . ILE A 1 95 ? -5.945 -11.492 -3.217 1 91.69 95 ILE A CA 1
ATOM 774 C C . ILE A 1 95 ? -6.133 -12.211 -4.551 1 91.69 95 ILE A C 1
ATOM 776 O O . ILE A 1 95 ? -6.273 -11.562 -5.594 1 91.69 95 ILE A O 1
ATOM 780 N N . HIS A 1 96 ? -6.125 -13.461 -4.516 1 92.19 96 HIS A N 1
ATOM 781 C CA . HIS A 1 96 ? -6.367 -14.258 -5.715 1 92.19 96 HIS A CA 1
ATOM 782 C C . HIS A 1 96 ? -7.801 -14.086 -6.207 1 92.19 96 HIS A C 1
ATOM 784 O O . HIS A 1 96 ? -8.75 -14.289 -5.449 1 92.19 96 HIS A O 1
ATOM 790 N N . ILE A 1 97 ? -7.926 -13.672 -7.453 1 86.69 97 ILE A N 1
ATOM 791 C CA . ILE A 1 97 ? -9.234 -13.523 -8.078 1 86.69 97 ILE A CA 1
ATOM 792 C C . ILE A 1 97 ? -9.531 -14.734 -8.961 1 86.69 97 ILE A C 1
ATOM 794 O O . ILE A 1 97 ? -8.812 -14.984 -9.938 1 86.69 97 ILE A O 1
ATOM 798 N N . THR A 1 98 ? -10.305 -15.578 -8.547 1 79.56 98 THR A N 1
ATOM 799 C CA . THR A 1 98 ? -10.656 -16.766 -9.328 1 79.56 98 THR A CA 1
ATOM 800 C C . THR A 1 98 ? -11.969 -16.547 -10.07 1 79.56 98 THR A C 1
ATOM 802 O O . THR A 1 98 ? -12.812 -15.758 -9.641 1 79.56 98 THR A O 1
ATOM 805 N N . THR A 1 99 ? -12.102 -16.422 -11.453 1 61.88 99 THR A N 1
ATOM 806 C CA . THR A 1 99 ? -13.336 -16.359 -12.234 1 61.88 99 THR A CA 1
ATOM 807 C C . THR A 1 99 ? -14.391 -17.297 -11.648 1 61.88 99 THR A C 1
ATOM 809 O O . THR A 1 99 ? -15.484 -17.422 -12.195 1 61.88 99 THR A O 1
ATOM 812 N N . GLN A 1 100 ? -14.453 -18 -10.703 1 51.09 100 GLN A N 1
ATOM 813 C CA . GLN A 1 100 ? -15.547 -18.969 -10.586 1 51.09 100 GLN A CA 1
ATOM 814 C C . GLN A 1 100 ? -16.906 -18.266 -10.672 1 51.09 100 GLN A C 1
ATOM 816 O O . GLN A 1 100 ? -17.016 -17.094 -10.328 1 51.09 100 GLN A O 1
ATOM 821 N N . SER A 1 101 ? -18.031 -19.203 -10.773 1 41.62 101 SER A N 1
ATOM 822 C CA . SER A 1 101 ? -19.359 -19.5 -11.312 1 41.62 101 SER A CA 1
ATOM 823 C C . SER A 1 101 ? -20.438 -18.656 -10.648 1 41.62 101 SER A C 1
ATOM 825 O O . SER A 1 101 ? -20.641 -18.734 -9.438 1 41.62 101 SER A O 1
ATOM 827 N N . ARG A 1 102 ? -20.469 -17.25 -10.711 1 42.19 102 ARG A N 1
ATOM 828 C CA . ARG A 1 102 ? -21.891 -17.047 -10.453 1 42.19 102 ARG A CA 1
ATOM 829 C C . ARG A 1 102 ? -22.734 -18.094 -11.188 1 42.19 102 ARG A C 1
ATOM 831 O O . ARG A 1 102 ? -22.844 -18.062 -12.414 1 42.19 102 ARG A O 1
ATOM 838 N N . SER A 1 103 ? -22.469 -19.438 -11.086 1 30.66 103 SER A N 1
ATOM 839 C CA . SER A 1 103 ? -23.766 -20.062 -11.359 1 30.66 103 SER A CA 1
ATOM 840 C C . SER A 1 103 ? -24.828 -19.594 -10.367 1 30.66 103 SER A C 1
ATOM 842 O O . SER A 1 103 ? -24.516 -19.328 -9.203 1 30.66 103 SER A O 1
ATOM 844 N N . MET B 1 1 ? 5.621 18.5 -8.039 1 60.38 1 MET B N 1
ATOM 845 C CA . MET B 1 1 ? 5.41 17.562 -6.938 1 60.38 1 MET B CA 1
ATOM 846 C C . MET B 1 1 ? 3.92 17.344 -6.691 1 60.38 1 MET B C 1
ATOM 848 O O . MET B 1 1 ? 3.105 18.234 -6.949 1 60.38 1 MET B O 1
ATOM 852 N N . LEU B 1 2 ? 3.488 16.094 -6.477 1 69.19 2 LEU B N 1
ATOM 853 C CA . LEU B 1 2 ? 2.078 15.797 -6.258 1 69.19 2 LEU B CA 1
ATOM 854 C C . LEU B 1 2 ? 1.608 16.344 -4.91 1 69.19 2 LEU B C 1
ATOM 856 O O . LEU B 1 2 ? 2.262 16.125 -3.889 1 69.19 2 LEU B O 1
ATOM 860 N N . ILE B 1 3 ? 0.635 17.297 -4.949 1 81.12 3 ILE B N 1
ATOM 861 C CA . ILE B 1 3 ? 0.049 17.797 -3.713 1 81.12 3 ILE B CA 1
ATOM 862 C C . ILE B 1 3 ? -1.282 17.094 -3.449 1 81.12 3 ILE B C 1
ATOM 864 O O . ILE B 1 3 ? -2.168 17.094 -4.309 1 81.12 3 ILE B O 1
ATOM 868 N N . ILE B 1 4 ? -1.37 16.484 -2.316 1 86.62 4 ILE B N 1
ATOM 869 C CA . ILE B 1 4 ? -2.6 15.828 -1.878 1 86.62 4 ILE B CA 1
ATOM 870 C C . ILE B 1 4 ? -3.293 16.688 -0.827 1 86.62 4 ILE B C 1
ATOM 872 O O . ILE B 1 4 ? -2.674 17.109 0.156 1 86.62 4 ILE B O 1
ATOM 876 N N . LYS B 1 5 ? -4.516 16.938 -1.115 1 93.5 5 LYS B N 1
ATOM 877 C CA . LYS B 1 5 ? -5.277 17.688 -0.118 1 93.5 5 LYS B CA 1
ATOM 878 C C . LYS B 1 5 ? -5.812 16.766 0.97 1 93.5 5 LYS B C 1
ATOM 880 O O . LYS B 1 5 ? -6.273 15.648 0.68 1 93.5 5 LYS B O 1
ATOM 885 N N . ALA B 1 6 ? -5.723 17.281 2.152 1 96.38 6 ALA B N 1
ATOM 886 C CA . ALA B 1 6 ? -6.199 16.5 3.287 1 96.38 6 ALA B CA 1
ATOM 887 C C . ALA B 1 6 ? -6.973 17.359 4.273 1 96.38 6 ALA B C 1
ATOM 889 O O . ALA B 1 6 ? -6.746 18.578 4.352 1 96.38 6 ALA B O 1
ATOM 890 N N . ILE B 1 7 ? -7.898 16.719 4.949 1 96.81 7 ILE B N 1
ATOM 891 C CA . ILE B 1 7 ? -8.664 17.375 6 1 96.81 7 ILE B CA 1
ATOM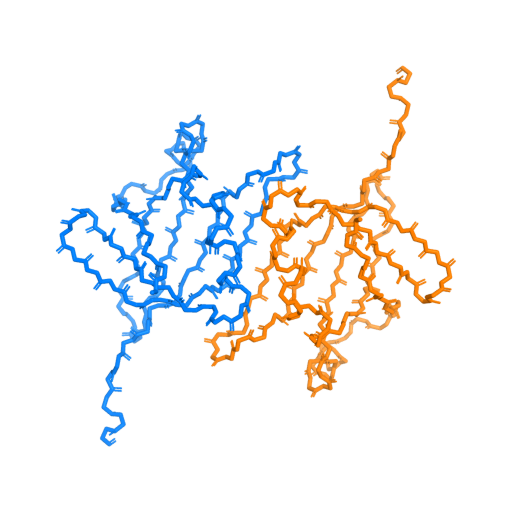 892 C C . ILE B 1 7 ? -8.336 16.75 7.352 1 96.81 7 ILE B C 1
ATOM 894 O O . ILE B 1 7 ? -8.359 15.531 7.5 1 96.81 7 ILE B O 1
ATOM 898 N N . LEU B 1 8 ? -8.078 17.578 8.25 1 96.62 8 LEU B N 1
ATOM 899 C CA . LEU B 1 8 ? -7.758 17.109 9.594 1 96.62 8 LEU B CA 1
ATOM 900 C C . LEU B 1 8 ? -8.961 16.406 10.219 1 96.62 8 LEU B C 1
ATOM 902 O O . LEU B 1 8 ? -10.094 16.875 10.078 1 96.62 8 LEU B O 1
ATOM 906 N N . ARG B 1 9 ? -8.57 15.305 10.945 1 94.81 9 ARG B N 1
ATOM 907 C CA . ARG B 1 9 ? -9.609 14.562 11.664 1 94.81 9 ARG B CA 1
ATOM 908 C C . ARG B 1 9 ? -9.359 14.594 13.172 1 94.81 9 ARG B C 1
ATOM 910 O O . ARG B 1 9 ? -8.227 14.414 13.617 1 94.81 9 ARG B O 1
ATOM 917 N N . THR B 1 10 ? -10.414 14.789 13.922 1 89.88 10 THR B N 1
ATOM 918 C CA . THR B 1 10 ? -10.273 14.805 15.375 1 89.88 10 THR B CA 1
ATOM 919 C C . THR B 1 10 ? -10.93 13.578 16 1 89.88 10 THR B C 1
ATOM 921 O O . THR B 1 10 ? -10.492 13.094 17.047 1 89.88 10 THR B O 1
ATOM 924 N N . GLU B 1 11 ? -11.938 13.141 15.422 1 87.75 11 GLU B N 1
ATOM 925 C CA . GLU B 1 11 ? -12.633 11.969 15.938 1 87.75 11 GLU B CA 1
ATOM 926 C C . GLU B 1 11 ? -12.164 10.695 15.234 1 87.75 11 GLU B C 1
ATOM 928 O O . GLU B 1 11 ? -12.242 10.602 14.008 1 87.75 11 GLU B O 1
ATOM 933 N N . ILE B 1 12 ? -11.664 9.836 16.156 1 87.44 12 ILE B N 1
ATOM 934 C CA . ILE B 1 12 ? -11.18 8.578 15.586 1 87.44 12 ILE B CA 1
ATOM 935 C C . ILE B 1 12 ? -12.055 7.426 16.078 1 87.44 12 ILE B C 1
ATOM 937 O O . ILE B 1 12 ? -11.883 6.945 17.203 1 87.44 12 ILE B O 1
ATOM 941 N N . LYS B 1 13 ? -13.219 7.441 15.625 1 92.56 13 LYS B N 1
ATOM 942 C CA . LYS B 1 13 ? -14.156 6.363 15.93 1 92.56 13 LYS B CA 1
ATOM 943 C C . LYS B 1 13 ? -14.453 5.523 14.695 1 92.56 13 LYS B C 1
ATOM 945 O O . LYS B 1 13 ? -14.484 6.047 13.578 1 92.56 13 LYS B O 1
ATOM 950 N N . LYS B 1 14 ? -14.633 4.258 15 1 93 14 LYS B N 1
ATOM 951 C CA . LYS B 1 14 ? -14.906 3.311 13.922 1 93 14 LYS B CA 1
ATOM 952 C C . LYS B 1 14 ? -16.094 3.775 13.07 1 93 14 LYS B C 1
ATOM 954 O O . LYS B 1 14 ? -16.031 3.703 11.844 1 93 14 LYS B O 1
ATOM 959 N N . SER B 1 15 ? -17.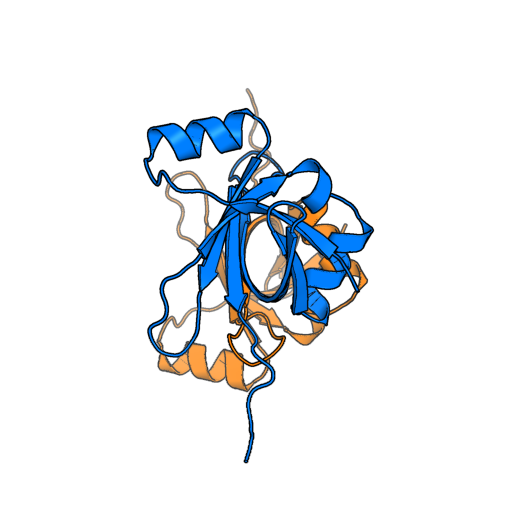094 4.219 13.734 1 95.25 15 SER B N 1
ATOM 960 C CA . SER B 1 15 ? -18.297 4.668 13.023 1 95.25 15 SER B CA 1
ATOM 961 C C . SER B 1 15 ? -17.984 5.844 12.109 1 95.25 15 SER B C 1
ATOM 963 O O . SER B 1 15 ? -18.516 5.934 11 1 95.25 15 SER B O 1
ATOM 965 N N . ILE B 1 16 ? -17.156 6.711 12.562 1 95.38 16 ILE B N 1
ATOM 966 C CA . ILE B 1 16 ? -16.781 7.883 11.773 1 95.38 16 ILE B CA 1
ATOM 967 C C . ILE B 1 16 ? -15.914 7.453 10.594 1 95.38 16 ILE B C 1
ATOM 969 O O . ILE B 1 16 ? -16.094 7.938 9.477 1 95.38 16 ILE B O 1
ATOM 973 N N . THR B 1 17 ? -15.023 6.566 10.844 1 95.88 17 THR B N 1
ATOM 974 C CA . THR B 1 17 ? -14.164 6.047 9.781 1 95.88 17 THR B CA 1
ATOM 975 C C . THR B 1 17 ? -15 5.414 8.672 1 95.88 17 THR B C 1
ATOM 977 O O . THR B 1 17 ? -14.742 5.641 7.488 1 95.88 17 THR B O 1
ATOM 980 N N . ARG B 1 18 ? -15.977 4.672 9.062 1 95 18 ARG B N 1
ATOM 981 C CA . ARG B 1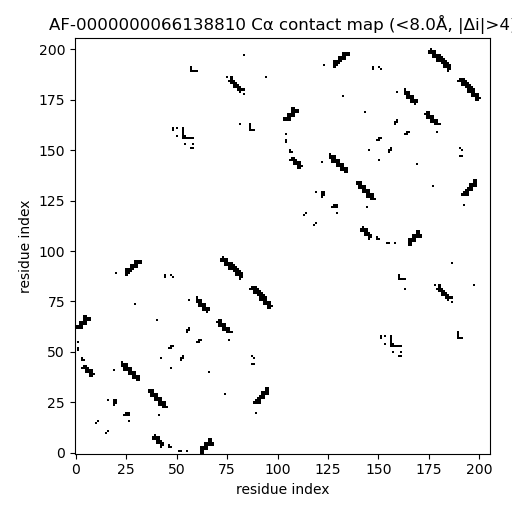 18 ? -16.859 4.047 8.086 1 95 18 ARG B CA 1
ATOM 982 C C . ARG B 1 18 ? -17.594 5.102 7.254 1 95 18 ARG B C 1
ATOM 984 O O . ARG B 1 18 ? -17.734 4.949 6.039 1 95 18 ARG B O 1
ATOM 991 N N . LYS B 1 19 ? -18 6.07 7.926 1 95.81 19 LYS B N 1
ATOM 992 C CA . LYS B 1 19 ? -18.719 7.156 7.25 1 95.81 19 LYS B CA 1
ATOM 993 C C . LYS B 1 19 ? -17.812 7.863 6.246 1 95.81 19 LYS B C 1
ATOM 995 O O . LYS B 1 19 ? -18.25 8.211 5.148 1 95.81 19 LYS B O 1
ATOM 1000 N N . ILE B 1 20 ? -16.578 8.094 6.59 1 96.38 20 ILE B N 1
ATOM 1001 C CA . ILE B 1 20 ? -15.609 8.734 5.707 1 96.38 20 ILE B CA 1
ATOM 1002 C C . ILE B 1 20 ? -15.477 7.934 4.414 1 96.38 20 ILE B C 1
ATOM 1004 O O . ILE B 1 20 ? -15.539 8.5 3.318 1 96.38 20 ILE B O 1
ATOM 1008 N N . ARG B 1 21 ? -15.406 6.652 4.504 1 94.62 21 ARG B N 1
ATOM 1009 C CA . ARG B 1 21 ? -15.25 5.789 3.338 1 94.62 21 ARG B CA 1
ATOM 1010 C C . ARG B 1 21 ? -16.516 5.777 2.49 1 94.62 21 ARG B C 1
ATOM 1012 O O . ARG B 1 21 ? -16.438 5.812 1.26 1 94.62 21 ARG B O 1
ATOM 1019 N N . LYS B 1 22 ? -17.594 5.738 3.176 1 94.56 22 LYS B N 1
ATOM 1020 C CA . LYS B 1 22 ? -18.875 5.738 2.475 1 94.56 22 LYS B CA 1
ATOM 1021 C C . LYS B 1 22 ? -19.047 7.004 1.638 1 94.56 22 LYS B C 1
ATOM 1023 O O . LYS B 1 22 ? -19.656 6.969 0.568 1 94.56 22 LYS B O 1
ATOM 1028 N N . ASN B 1 23 ? -18.469 8.062 2.129 1 95.56 23 ASN B N 1
ATOM 1029 C CA . ASN B 1 23 ? -18.594 9.344 1.45 1 95.56 23 ASN B CA 1
ATOM 1030 C C . ASN B 1 23 ? -17.453 9.578 0.466 1 95.56 23 ASN B C 1
ATOM 1032 O O . ASN B 1 23 ? -17.219 10.703 0.039 1 95.56 23 ASN B O 1
ATOM 1036 N N . GLY B 1 24 ? -16.688 8.516 0.24 1 93.25 24 GLY B N 1
ATOM 1037 C CA . GLY B 1 24 ? -15.648 8.594 -0.772 1 93.25 24 GLY B CA 1
ATOM 1038 C C . GLY B 1 24 ? -14.312 9.078 -0.224 1 93.25 24 GLY B C 1
ATOM 1039 O O . GLY B 1 24 ? -13.43 9.477 -0.986 1 93.25 24 GLY B O 1
ATOM 1040 N N . GLY B 1 25 ? -14.281 9.117 1.083 1 94.62 25 GLY B N 1
ATOM 1041 C CA . GLY B 1 25 ? -13.039 9.531 1.707 1 94.62 25 GLY B CA 1
ATOM 1042 C C . GLY B 1 25 ? -12.109 8.375 2.027 1 94.62 25 GLY B C 1
ATOM 1043 O O . GLY B 1 25 ? -12.5 7.215 1.926 1 94.62 25 GLY B O 1
ATOM 1044 N N . CYS B 1 26 ? -10.922 8.742 2.34 1 94.81 26 CYS B N 1
ATOM 1045 C CA . CYS B 1 26 ? -9.898 7.789 2.748 1 94.81 26 CYS B CA 1
ATOM 1046 C C . CYS B 1 26 ? -9.195 8.258 4.02 1 94.81 26 CYS B C 1
ATOM 1048 O O . CYS B 1 26 ? -8.438 9.227 3.994 1 94.81 26 CYS B O 1
ATOM 1050 N N . PRO B 1 27 ? -9.445 7.551 5.062 1 97.25 27 PRO B N 1
ATOM 1051 C CA . PRO B 1 27 ? -8.688 7.887 6.27 1 97.25 27 PRO B CA 1
ATOM 1052 C C . PRO B 1 27 ? -7.184 7.684 6.09 1 97.25 27 PRO B C 1
ATOM 1054 O O . PRO B 1 27 ? -6.758 6.75 5.402 1 97.25 27 PRO B O 1
ATOM 1057 N N . ALA B 1 28 ? -6.457 8.555 6.754 1 96.06 28 ALA B N 1
ATOM 1058 C CA . ALA B 1 28 ? -5 8.453 6.711 1 96.06 28 ALA B CA 1
ATOM 1059 C C . ALA B 1 28 ? -4.371 8.969 8 1 96.06 28 ALA B C 1
ATOM 1061 O O . ALA B 1 28 ? -4.992 9.75 8.727 1 96.06 28 ALA B O 1
ATOM 1062 N N . VAL B 1 29 ? -3.207 8.492 8.234 1 96.5 29 VAL B N 1
ATOM 1063 C CA . VAL B 1 29 ? -2.438 8.914 9.398 1 96.5 29 VAL B CA 1
ATOM 1064 C C . VAL B 1 29 ? -1.043 9.359 8.969 1 96.5 29 VAL B C 1
ATOM 1066 O O . VAL B 1 29 ? -0.409 8.719 8.133 1 96.5 29 VAL B O 1
ATOM 1069 N N . ILE B 1 30 ? -0.624 10.445 9.461 1 95.06 30 ILE B N 1
ATOM 1070 C CA . ILE B 1 30 ? 0.745 10.922 9.281 1 95.06 30 ILE B CA 1
ATOM 1071 C C . ILE B 1 30 ? 1.526 10.734 10.578 1 95.06 30 ILE B C 1
ATOM 1073 O O . ILE B 1 30 ? 1.27 11.422 11.57 1 95.06 30 ILE B O 1
ATOM 1077 N N . TYR B 1 31 ? 2.436 9.852 10.562 1 94.75 31 TYR B N 1
ATOM 1078 C CA . TYR B 1 31 ? 3.266 9.586 11.734 1 94.75 31 TYR B CA 1
ATOM 1079 C C . TYR B 1 31 ? 4.371 10.633 11.867 1 94.75 31 TYR B C 1
ATOM 1081 O O . TYR B 1 31 ? 5.062 10.938 10.891 1 94.75 31 TYR B O 1
ATOM 1089 N N . ASN B 1 32 ? 4.434 11.172 12.953 1 89.12 32 ASN B N 1
ATOM 1090 C CA . ASN B 1 32 ? 5.484 12.133 13.258 1 89.12 32 ASN B CA 1
ATOM 1091 C C . ASN B 1 32 ? 6.652 11.477 13.992 1 89.12 32 ASN B C 1
ATOM 1093 O O . ASN B 1 32 ? 6.461 10.5 14.711 1 89.12 32 ASN B O 1
ATOM 1097 N N . LYS B 1 33 ? 7.828 12.055 13.539 1 76.31 33 LYS B N 1
ATOM 1098 C CA . LYS B 1 33 ? 8.992 11.555 14.258 1 76.31 33 LYS B CA 1
ATOM 1099 C C . LYS B 1 33 ? 9.078 12.156 15.656 1 76.31 33 LYS B C 1
ATOM 1101 O O . LYS B 1 33 ? 8.406 13.148 15.953 1 76.31 33 LYS B O 1
ATOM 1106 N N . ASN B 1 34 ? 9.859 11.68 16.547 1 69.38 34 ASN B N 1
ATOM 1107 C CA . ASN B 1 34 ? 10.32 12.18 17.828 1 69.38 34 ASN B CA 1
ATOM 1108 C C . ASN B 1 34 ? 9.164 12.352 18.812 1 69.38 34 ASN B C 1
ATOM 1110 O O . ASN B 1 34 ? 9.109 13.336 19.547 1 69.38 34 ASN B O 1
ATOM 1114 N N . LYS B 1 35 ? 8.227 11.57 18.859 1 69.44 35 LYS B N 1
ATOM 1115 C CA . LYS B 1 35 ? 7.211 11.484 19.906 1 69.44 35 LYS B CA 1
ATOM 1116 C C . LYS B 1 35 ? 6.121 12.531 19.703 1 69.44 35 LYS B C 1
ATOM 1118 O O . LYS B 1 35 ? 5.344 12.82 20.609 1 69.44 35 LYS B O 1
ATOM 1123 N N . SER B 1 36 ? 6.203 13.266 18.703 1 80.69 36 SER B N 1
ATOM 1124 C CA . SER B 1 36 ? 5.078 14.148 18.422 1 80.69 36 SER B CA 1
ATOM 1125 C C . SER B 1 36 ? 3.842 13.367 18.016 1 80.69 36 SER B C 1
ATOM 1127 O O . SER B 1 36 ? 3.955 12.266 17.469 1 80.69 36 SER B O 1
ATOM 1129 N N . PRO B 1 37 ? 2.68 13.906 18.453 1 88.62 37 PRO B N 1
ATOM 1130 C CA . PRO B 1 37 ? 1.446 13.188 18.125 1 88.62 37 PRO B CA 1
ATOM 1131 C C . PRO B 1 37 ? 1.273 12.977 16.625 1 88.62 37 PRO B C 1
ATOM 1133 O O . PRO B 1 37 ? 1.676 13.828 15.82 1 88.62 37 PRO B O 1
ATOM 1136 N N . ASN B 1 38 ? 0.708 11.867 16.297 1 93.5 38 ASN B N 1
ATOM 1137 C CA . ASN B 1 38 ? 0.339 11.609 14.914 1 93.5 38 ASN B CA 1
ATOM 1138 C C . ASN B 1 38 ? -0.805 12.508 14.453 1 93.5 38 ASN B C 1
ATOM 1140 O O . ASN B 1 38 ? -1.583 12.992 15.281 1 93.5 38 ASN B O 1
ATOM 1144 N N . ILE B 1 39 ? -0.795 12.766 13.188 1 94.75 39 ILE B N 1
ATOM 1145 C CA . ILE B 1 39 ? -1.839 13.594 12.594 1 94.75 39 ILE B CA 1
ATOM 1146 C C . ILE B 1 39 ? -2.814 12.711 11.812 1 94.75 39 ILE B C 1
ATOM 1148 O O . ILE B 1 39 ? -2.42 12.016 10.867 1 94.75 39 ILE B O 1
ATOM 1152 N N . ASN B 1 40 ? -4.102 12.68 12.242 1 96.62 40 ASN B N 1
ATOM 1153 C CA . ASN B 1 40 ? -5.145 11.953 11.523 1 96.62 40 ASN B CA 1
ATOM 1154 C C . ASN B 1 40 ? -5.828 12.844 10.484 1 96.62 40 ASN B C 1
ATOM 1156 O O . ASN B 1 40 ? -6.277 13.945 10.805 1 96.62 40 ASN B O 1
ATOM 1160 N N . VAL B 1 41 ? -5.84 12.359 9.258 1 97.5 41 VAL B N 1
ATOM 1161 C CA . VAL B 1 41 ? -6.441 13.156 8.188 1 97.5 41 VAL B CA 1
ATOM 1162 C C . VAL B 1 41 ? -7.359 12.273 7.344 1 97.5 41 VAL B C 1
ATOM 1164 O O . VAL B 1 41 ? -7.391 11.055 7.516 1 97.5 41 VAL B O 1
ATOM 1167 N N . GLN B 1 42 ? -8.188 12.898 6.586 1 97.12 42 GLN B N 1
ATOM 1168 C CA . GLN B 1 42 ? -8.945 12.234 5.531 1 97.12 42 GLN B CA 1
ATOM 1169 C C . GLN B 1 42 ? -8.602 12.805 4.16 1 97.12 42 GLN B C 1
ATOM 1171 O O . GLN B 1 42 ? -8.422 14.016 4.012 1 97.12 42 GLN B O 1
ATOM 1176 N N . LEU B 1 43 ? -8.469 11.922 3.238 1 94.69 43 LEU B N 1
ATOM 1177 C CA . LEU B 1 43 ? -8.195 12.258 1.846 1 94.69 43 LEU B CA 1
ATOM 1178 C C . LEU B 1 43 ? -9.406 11.945 0.967 1 94.69 43 LEU B C 1
ATOM 1180 O O . LEU B 1 43 ? -10.383 11.359 1.434 1 94.69 43 LEU B O 1
ATOM 1184 N N . SER B 1 44 ? -9.328 12.461 -0.241 1 92.12 44 SER B N 1
ATOM 1185 C CA . SER B 1 44 ? -10.375 12.156 -1.205 1 92.12 44 SER B CA 1
ATOM 1186 C C . SER B 1 44 ? -9.945 11.047 -2.162 1 92.12 44 SER B C 1
ATOM 1188 O O . SER B 1 44 ? -8.914 11.156 -2.824 1 92.12 44 SER B O 1
ATOM 1190 N N . ASN B 1 45 ? -10.781 9.977 -2.275 1 86.81 45 ASN B N 1
ATOM 1191 C CA . ASN B 1 45 ? -10.469 8.898 -3.213 1 86.81 45 ASN B CA 1
ATOM 1192 C C . ASN B 1 45 ? -10.438 9.406 -4.652 1 86.81 45 ASN B C 1
ATOM 1194 O O . ASN B 1 45 ? -9.688 8.883 -5.48 1 86.81 45 ASN B O 1
ATOM 1198 N N . LYS B 1 46 ? -11.195 10.367 -4.922 1 83.81 46 LYS B N 1
ATOM 1199 C CA . LYS B 1 46 ? -11.172 10.969 -6.25 1 83.81 46 LYS B CA 1
ATOM 1200 C C . LYS B 1 46 ? -9.789 11.531 -6.574 1 83.81 46 LYS B C 1
ATOM 1202 O O . LYS B 1 46 ? -9.289 11.352 -7.684 1 83.81 46 LYS B O 1
ATOM 1207 N N . ASP B 1 47 ? -9.172 12.164 -5.57 1 79.88 47 ASP B N 1
ATOM 1208 C CA . ASP B 1 47 ? -7.836 12.727 -5.75 1 79.88 47 ASP B CA 1
ATOM 1209 C C . ASP B 1 47 ? -6.785 11.625 -5.832 1 79.88 47 ASP B C 1
ATOM 1211 O O . ASP B 1 47 ? -5.84 11.719 -6.617 1 79.88 47 ASP B O 1
ATOM 1215 N N . LEU B 1 48 ? -7.031 10.602 -5.066 1 80.12 48 LEU B N 1
ATOM 1216 C CA . LEU B 1 48 ? -6.066 9.508 -4.996 1 80.12 48 LEU B CA 1
ATOM 1217 C C . LEU B 1 48 ? -6.07 8.703 -6.289 1 80.12 48 LEU B C 1
ATOM 1219 O O . LEU B 1 48 ? -5.043 8.133 -6.668 1 80.12 48 LEU B O 1
ATOM 1223 N N . SER B 1 49 ? -7.121 8.617 -6.891 1 73.75 49 SER B N 1
ATOM 1224 C CA . SER B 1 49 ? -7.277 7.781 -8.07 1 73.75 49 SER B CA 1
ATOM 1225 C C . SER B 1 49 ? -6.801 8.5 -9.328 1 73.75 49 SER B C 1
ATOM 1227 O O . SER B 1 49 ? -6.781 7.918 -10.414 1 73.75 49 SER B O 1
ATOM 1229 N N . HIS B 1 50 ? -6.402 9.734 -9.133 1 69.31 50 HIS B N 1
ATOM 1230 C CA . HIS B 1 50 ? -5.93 10.469 -10.305 1 69.31 50 HIS B CA 1
ATOM 1231 C C . HIS B 1 50 ? -4.656 9.852 -10.867 1 69.31 50 HIS B C 1
ATOM 1233 O O . HIS B 1 50 ? -3.727 9.539 -10.117 1 69.31 50 HIS B O 1
ATOM 1239 N N . PRO B 1 51 ? -4.602 9.57 -12.219 1 60.06 51 PRO B N 1
ATOM 1240 C CA . PRO B 1 51 ? -3.48 8.883 -12.859 1 60.06 51 PRO B CA 1
ATOM 1241 C C . PRO B 1 51 ? -2.127 9.484 -12.477 1 60.06 51 PRO B C 1
ATOM 1243 O O . PRO B 1 51 ? -1.152 8.75 -12.297 1 60.06 51 PRO B O 1
ATOM 1246 N N . GLU B 1 52 ? -1.984 10.836 -12.414 1 59.66 52 GLU B N 1
ATOM 1247 C CA . GLU B 1 52 ? -0.726 11.508 -12.117 1 59.66 52 GLU B CA 1
ATOM 1248 C C . GLU B 1 52 ? -0.214 11.141 -10.727 1 59.66 52 GLU B C 1
ATOM 1250 O O . GLU B 1 52 ? 0.994 11.156 -10.484 1 59.66 52 GLU B O 1
ATOM 1255 N N . ASN B 1 53 ? -1.101 10.898 -9.805 1 59.25 53 ASN B N 1
ATOM 1256 C CA . ASN B 1 53 ? -0.728 10.648 -8.414 1 59.25 53 ASN B CA 1
ATOM 1257 C C . ASN B 1 53 ? -0.245 9.219 -8.211 1 59.25 53 ASN B C 1
ATOM 1259 O O . ASN B 1 53 ? 0.634 8.969 -7.387 1 59.25 53 ASN B O 1
ATOM 1263 N N . VAL B 1 54 ? -0.836 8.383 -8.891 1 53 54 VAL B N 1
ATOM 1264 C CA . VAL B 1 54 ? -0.575 6.949 -8.758 1 53 54 VAL B CA 1
ATOM 1265 C C . VAL B 1 54 ? 0.883 6.656 -9.102 1 53 54 VAL B C 1
ATOM 1267 O O . VAL B 1 54 ? 1.548 5.883 -8.406 1 53 54 VAL B O 1
ATOM 1270 N N . HIS B 1 55 ? 1.319 7.332 -10.133 1 50.44 55 HIS B N 1
ATOM 1271 C CA . HIS B 1 55 ? 2.701 7.148 -10.57 1 50.44 55 HIS B CA 1
ATOM 1272 C C . HIS B 1 55 ? 3.68 7.574 -9.477 1 50.44 55 HIS B C 1
ATOM 1274 O O . HIS B 1 55 ? 4.734 6.957 -9.312 1 50.44 55 HIS B O 1
ATOM 1280 N N . TYR B 1 56 ? 3.332 8.547 -8.945 1 52.06 56 TYR B N 1
ATOM 1281 C CA . TYR B 1 56 ? 4.277 9.211 -8.047 1 52.06 56 TYR B CA 1
ATOM 1282 C C . TYR B 1 56 ? 4.559 8.344 -6.824 1 52.06 56 TYR B C 1
ATOM 1284 O O . TYR B 1 56 ? 5.699 8.266 -6.363 1 52.06 56 TYR B O 1
ATOM 1292 N N . PHE B 1 57 ? 3.432 7.754 -6.328 1 53.78 57 PHE B N 1
ATOM 1293 C CA . PHE B 1 57 ? 3.586 7.07 -5.051 1 53.78 57 PHE B CA 1
ATOM 1294 C C . PHE B 1 57 ? 4.727 6.059 -5.109 1 53.78 57 PHE B C 1
ATOM 1296 O O . PHE B 1 57 ? 5.48 5.91 -4.148 1 53.78 57 PHE B O 1
ATOM 1303 N N . LEU B 1 58 ? 4.906 5.234 -6.145 1 52.47 58 LEU B N 1
ATOM 1304 C CA . LEU B 1 58 ? 5.852 4.125 -6.191 1 52.47 58 LEU B CA 1
ATOM 1305 C C . LEU B 1 58 ? 7.281 4.637 -6.355 1 52.47 58 LEU B C 1
ATOM 1307 O O . LEU B 1 58 ? 8.219 4.066 -5.785 1 52.47 58 LEU B O 1
ATOM 1311 N N . LYS B 1 59 ? 7.562 5.719 -7.219 1 54.03 59 LYS B N 1
ATOM 1312 C CA . LYS B 1 59 ? 8.938 6.094 -7.539 1 54.03 59 LYS B CA 1
ATOM 1313 C C . LYS B 1 59 ? 9.539 6.969 -6.438 1 54.03 59 LYS B C 1
ATOM 1315 O O . LYS B 1 59 ? 10.703 6.805 -6.074 1 54.03 59 LYS B O 1
ATOM 1320 N N . ASN B 1 60 ? 8.875 7.879 -6.039 1 58.81 60 ASN B N 1
ATOM 1321 C CA . ASN B 1 60 ? 9.523 8.797 -5.109 1 58.81 60 ASN B CA 1
ATOM 1322 C C . ASN B 1 60 ? 8.938 8.688 -3.709 1 58.81 60 ASN B C 1
ATOM 1324 O O . ASN B 1 60 ? 9.594 9.031 -2.725 1 58.81 60 ASN B O 1
ATOM 1328 N N . ASN B 1 61 ? 8.047 7.844 -3.434 1 67.06 61 ASN B N 1
ATOM 1329 C CA . ASN B 1 61 ? 7.223 7.629 -2.248 1 67.06 61 ASN B CA 1
ATOM 1330 C C . ASN B 1 61 ? 7.094 8.906 -1.416 1 67.06 61 ASN B C 1
ATOM 1332 O O . ASN B 1 61 ? 6.73 8.844 -0.24 1 67.06 61 ASN B O 1
ATOM 1336 N N . LYS B 1 62 ? 7.625 10.133 -1.923 1 80.12 62 LYS B N 1
ATOM 1337 C CA . LYS B 1 62 ? 7.48 11.383 -1.194 1 80.12 62 LYS B CA 1
ATOM 1338 C C . LYS B 1 62 ? 6.344 12.227 -1.767 1 80.12 62 LYS B C 1
ATOM 1340 O O . LYS B 1 62 ? 6.203 12.344 -2.986 1 80.12 62 LYS B O 1
ATOM 1345 N N . VAL B 1 63 ? 5.523 12.82 -0.861 1 84 63 VAL B N 1
ATOM 1346 C CA . VAL B 1 63 ? 4.375 13.609 -1.291 1 84 63 VAL B CA 1
ATOM 1347 C C . VAL B 1 63 ? 4.258 14.859 -0.42 1 84 63 VAL B C 1
ATOM 1349 O O . VAL B 1 63 ? 4.777 14.898 0.697 1 84 63 VAL B O 1
ATOM 1352 N N . GLN B 1 64 ? 3.711 15.828 -1.055 1 89.75 64 GLN B N 1
ATOM 1353 C CA . GLN B 1 64 ? 3.268 16.984 -0.271 1 89.75 64 GLN B CA 1
ATOM 1354 C C . GLN B 1 64 ? 1.789 16.859 0.092 1 89.75 64 GLN B C 1
ATOM 1356 O O . GLN B 1 64 ? 0.963 16.5 -0.753 1 89.75 64 GLN B O 1
ATOM 1361 N N . ILE B 1 65 ? 1.497 17.109 1.375 1 92.25 65 ILE B N 1
ATOM 1362 C CA . ILE B 1 65 ? 0.125 17.031 1.863 1 92.25 65 ILE B CA 1
ATOM 1363 C C . ILE B 1 65 ? -0.325 18.406 2.354 1 92.25 65 ILE B C 1
ATOM 1365 O O . IL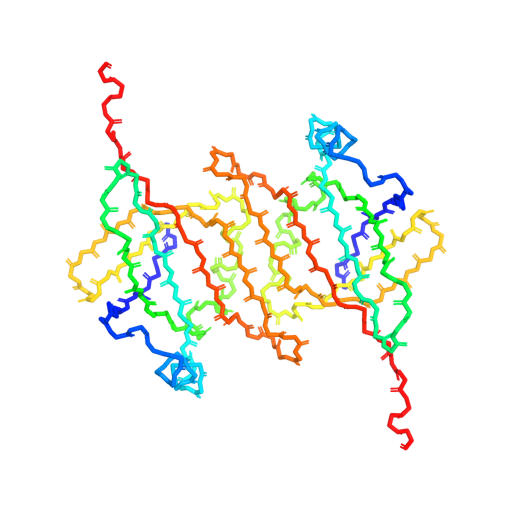E B 1 65 ? 0.253 18.953 3.295 1 92.25 65 ILE B O 1
ATOM 1369 N N . LEU B 1 66 ? -1.281 18.984 1.636 1 95.69 66 LEU B N 1
ATOM 1370 C CA . LEU B 1 66 ? -1.898 20.234 2.055 1 95.69 66 LEU B CA 1
ATOM 1371 C C . LEU B 1 66 ? -3.051 19.984 3.02 1 95.69 66 LEU B C 1
ATOM 1373 O O . LEU B 1 66 ? -4.105 19.484 2.617 1 95.69 66 LEU B O 1
ATOM 1377 N N . ILE B 1 67 ? -2.848 20.391 4.258 1 96.38 67 ILE B N 1
ATOM 1378 C CA . ILE B 1 67 ? -3.82 20.078 5.301 1 96.38 67 ILE B CA 1
ATOM 1379 C C . ILE B 1 67 ? -4.738 21.266 5.531 1 96.38 67 ILE B C 1
ATOM 1381 O O . ILE B 1 67 ? -4.27 22.359 5.844 1 96.38 67 ILE B O 1
ATOM 1385 N N . ASN B 1 68 ? -6.055 21.078 5.445 1 96.56 68 ASN B N 1
ATOM 1386 C CA . ASN B 1 68 ? -7.102 22.062 5.676 1 96.56 68 ASN B CA 1
ATOM 1387 C C . ASN B 1 68 ? -6.867 23.328 4.852 1 96.56 68 ASN B C 1
ATOM 1389 O O . ASN B 1 68 ? -7.219 24.438 5.281 1 96.56 68 ASN B O 1
ATOM 1393 N N . ASN B 1 69 ? -6.215 23.172 3.809 1 94.25 69 ASN B N 1
ATOM 1394 C CA . ASN B 1 69 ? -5.875 24.297 2.947 1 94.25 69 ASN B CA 1
ATOM 1395 C C . ASN B 1 69 ? -5.109 25.375 3.709 1 94.25 69 ASN B C 1
ATOM 1397 O O . ASN B 1 69 ? -5.234 26.562 3.406 1 94.25 69 ASN B O 1
ATOM 1401 N N . GLU B 1 70 ? -4.41 24.984 4.742 1 94.38 70 GLU B N 1
ATOM 1402 C CA . GLU B 1 70 ? -3.74 25.969 5.602 1 94.38 70 GLU B CA 1
ATOM 1403 C C . GLU B 1 70 ? -2.236 25.719 5.645 1 94.38 70 GLU B C 1
ATOM 1405 O O . GLU B 1 70 ? -1.443 26.656 5.605 1 94.38 70 GLU B O 1
ATOM 1410 N N . PHE B 1 71 ? -1.802 24.516 5.789 1 92.75 71 PHE B N 1
ATOM 1411 C CA . PHE B 1 71 ? -0.374 24.234 5.867 1 92.75 71 PHE B CA 1
ATOM 1412 C C . PHE B 1 71 ? -0.027 22.984 5.074 1 92.75 71 PHE B C 1
ATOM 1414 O O . PHE B 1 71 ? -0.866 22.094 4.91 1 92.75 71 PHE B O 1
ATOM 1421 N N . THR B 1 72 ? 1.228 23 4.527 1 93.75 72 THR B N 1
ATOM 1422 C CA . THR B 1 72 ? 1.721 21.891 3.727 1 93.75 72 THR B CA 1
ATOM 1423 C C . THR B 1 72 ? 2.871 21.188 4.438 1 93.75 72 THR B C 1
ATOM 1425 O O . THR B 1 72 ? 3.762 21.828 4.988 1 93.75 72 THR B O 1
ATOM 1428 N N . ILE B 1 73 ? 2.75 19.875 4.402 1 91.38 73 ILE B N 1
ATOM 1429 C CA . ILE B 1 73 ? 3.865 19.109 4.945 1 91.38 73 ILE B CA 1
ATOM 1430 C C . ILE B 1 73 ? 4.375 18.125 3.891 1 91.38 73 ILE B C 1
ATOM 1432 O O . ILE B 1 73 ? 3.648 17.781 2.957 1 91.38 73 ILE B O 1
ATOM 1436 N N . THR B 1 74 ? 5.664 17.781 4.07 1 90.12 74 THR B N 1
ATOM 1437 C CA . THR B 1 74 ? 6.242 16.719 3.254 1 90.12 74 THR B CA 1
ATOM 1438 C C . THR B 1 74 ? 6.199 15.383 3.994 1 90.12 74 THR B C 1
ATOM 1440 O O . THR B 1 74 ? 6.531 15.312 5.18 1 90.12 74 THR B O 1
ATOM 1443 N N . ALA B 1 75 ? 5.652 14.383 3.262 1 89.25 75 ALA B N 1
ATOM 1444 C CA . ALA B 1 75 ? 5.566 13.062 3.885 1 89.25 75 ALA B CA 1
ATOM 1445 C C . ALA B 1 75 ? 5.926 11.961 2.893 1 89.25 75 ALA B C 1
ATOM 1447 O O . ALA B 1 75 ? 5.902 12.18 1.678 1 89.25 75 ALA B O 1
ATOM 1448 N N . LYS B 1 76 ? 6.336 10.844 3.48 1 88 76 LYS B N 1
ATOM 1449 C CA . LYS B 1 76 ? 6.562 9.633 2.701 1 88 76 LYS B CA 1
ATOM 1450 C C . LYS B 1 76 ? 5.434 8.625 2.918 1 88 76 LYS B C 1
ATOM 1452 O O . LYS B 1 76 ? 4.953 8.453 4.039 1 88 76 LYS B O 1
ATOM 1457 N N . ILE B 1 77 ? 5.031 7.973 1.817 1 87.56 77 ILE B N 1
ATOM 1458 C CA . ILE B 1 77 ? 4.023 6.926 1.954 1 87.56 77 ILE B CA 1
ATOM 1459 C C . ILE B 1 77 ? 4.641 5.699 2.625 1 87.56 77 ILE B C 1
ATOM 1461 O O . ILE B 1 77 ? 5.715 5.238 2.223 1 87.56 77 ILE B O 1
ATOM 1465 N N . GLN B 1 78 ? 3.986 5.258 3.639 1 89.38 78 GLN B N 1
ATOM 1466 C CA . GLN B 1 78 ? 4.492 4.102 4.371 1 89.38 78 GLN B CA 1
ATOM 1467 C C . GLN B 1 78 ? 3.666 2.852 4.066 1 89.38 78 GLN B C 1
ATOM 1469 O O . GLN B 1 78 ? 4.223 1.771 3.859 1 89.38 78 GLN B O 1
ATOM 1474 N N . ASP B 1 79 ? 2.383 2.994 4.062 1 91.12 79 ASP B N 1
ATOM 1475 C CA . ASP B 1 79 ? 1.475 1.871 3.854 1 91.12 79 ASP B CA 1
ATOM 1476 C C . ASP B 1 79 ? 0.237 2.303 3.07 1 91.12 79 ASP B C 1
ATOM 1478 O O . ASP B 1 79 ? -0.335 3.361 3.338 1 91.12 79 ASP B O 1
ATOM 1482 N N . VAL B 1 80 ? -0.157 1.457 2.117 1 88.94 80 VAL B N 1
ATOM 1483 C CA . VAL B 1 80 ? -1.396 1.669 1.376 1 88.94 80 VAL B CA 1
ATOM 1484 C C . VAL B 1 80 ? -2.254 0.406 1.43 1 88.94 80 VAL B C 1
ATOM 1486 O O . VAL B 1 80 ? -1.792 -0.681 1.074 1 88.94 80 VAL B O 1
ATOM 1489 N N . GLN B 1 81 ? -3.445 0.603 1.867 1 90.12 81 GLN B N 1
ATOM 1490 C CA . GLN B 1 81 ? -4.398 -0.503 1.906 1 90.12 81 GLN B CA 1
ATOM 1491 C C . GLN B 1 81 ? -5.531 -0.286 0.911 1 90.12 81 GLN B C 1
ATOM 1493 O O . GLN B 1 81 ? -6.098 0.807 0.835 1 90.12 81 GLN B O 1
ATOM 1498 N N . TYR B 1 82 ? -5.812 -1.361 0.2 1 87.75 82 TYR B N 1
ATOM 1499 C CA . TYR B 1 82 ? -6.887 -1.33 -0.787 1 87.75 82 TYR B CA 1
ATOM 1500 C C . TYR B 1 82 ? -8.102 -2.111 -0.299 1 87.75 82 TYR B C 1
ATOM 1502 O O . TYR B 1 82 ? -7.961 -3.062 0.476 1 87.75 82 TYR B O 1
ATOM 1510 N N . HIS B 1 83 ? -9.367 -1.655 -0.868 1 88.56 83 HIS B N 1
ATOM 1511 C CA . HIS B 1 83 ? -10.578 -2.416 -0.583 1 88.56 83 HIS B CA 1
ATOM 1512 C C . HIS B 1 83 ? -10.516 -3.807 -1.208 1 88.56 83 HIS B C 1
ATOM 1514 O O . HIS B 1 83 ? -10.055 -3.961 -2.344 1 88.56 83 HIS B O 1
ATOM 1520 N N . PRO B 1 84 ? -10.922 -4.789 -0.504 1 82.94 84 PRO B N 1
ATOM 1521 C CA . PRO B 1 84 ? -10.773 -6.164 -0.987 1 82.94 84 PRO B CA 1
ATOM 1522 C C . PRO B 1 84 ? -11.594 -6.438 -2.244 1 82.94 84 PRO B C 1
ATOM 1524 O O . PRO B 1 84 ? -11.227 -7.293 -3.053 1 82.94 84 PRO B O 1
ATOM 1527 N N . TYR B 1 85 ? -12.688 -5.691 -2.447 1 79.12 85 TYR B N 1
ATOM 1528 C CA . TYR B 1 85 ? -13.578 -6.039 -3.547 1 79.12 85 TYR B CA 1
ATOM 1529 C C . TYR B 1 85 ? -13.766 -4.859 -4.492 1 79.12 85 TYR B C 1
ATOM 1531 O O . TYR B 1 85 ? -14.328 -5.012 -5.582 1 79.12 85 TYR B O 1
ATOM 1539 N N . LYS B 1 86 ? -13.375 -3.682 -4.012 1 80.75 86 LYS B N 1
ATOM 1540 C CA . LYS B 1 86 ? -13.469 -2.482 -4.84 1 80.75 86 LYS B CA 1
ATOM 1541 C C . LYS B 1 86 ? -12.078 -1.938 -5.18 1 80.75 86 LYS B C 1
ATOM 1543 O O . LYS B 1 86 ? -11.078 -2.416 -4.652 1 80.75 86 LYS B O 1
ATOM 1548 N N . SER B 1 87 ? -11.945 -1.014 -6.039 1 76.88 87 SER B N 1
ATOM 1549 C CA . SER B 1 87 ? -10.656 -0.493 -6.492 1 76.88 87 SER B CA 1
ATOM 1550 C C . SER B 1 87 ? -10.25 0.746 -5.699 1 76.88 87 SER B C 1
ATOM 1552 O O . SER B 1 87 ? -9.273 1.417 -6.043 1 76.88 87 SER B O 1
ATOM 1554 N N . ASN B 1 88 ? -10.883 0.963 -4.625 1 82.69 88 ASN B N 1
ATOM 1555 C CA . ASN B 1 88 ? -10.586 2.162 -3.85 1 82.69 88 ASN B CA 1
ATOM 1556 C C . ASN B 1 88 ? -9.547 1.888 -2.77 1 82.69 88 ASN B C 1
ATOM 1558 O O . ASN B 1 88 ? -9.438 0.765 -2.273 1 82.69 88 ASN B O 1
ATOM 1562 N N . ILE B 1 89 ? -8.781 2.932 -2.449 1 87.5 89 ILE B N 1
ATOM 1563 C CA . ILE B 1 89 ? -7.883 2.889 -1.297 1 87.5 89 ILE B CA 1
ATOM 1564 C C . ILE B 1 89 ? -8.68 3.137 -0.017 1 87.5 89 ILE B C 1
ATOM 1566 O O . ILE B 1 89 ? -9.477 4.078 0.053 1 87.5 89 ILE B O 1
ATOM 1570 N N . ILE B 1 90 ? -8.477 2.285 0.953 1 91.62 90 ILE B N 1
ATOM 1571 C CA . ILE B 1 90 ? -9.289 2.416 2.156 1 91.62 90 ILE B CA 1
ATOM 1572 C C . ILE B 1 90 ? -8.453 3.025 3.281 1 91.62 90 ILE B C 1
ATOM 1574 O O . ILE B 1 90 ? -9 3.492 4.281 1 91.62 90 ILE B O 1
ATOM 1578 N N . HIS B 1 91 ? -7.141 2.986 3.119 1 93.56 91 HIS B N 1
ATOM 1579 C CA . HIS B 1 91 ? -6.285 3.568 4.148 1 93.56 91 HIS B CA 1
ATOM 1580 C C . HIS B 1 91 ? -4.898 3.877 3.602 1 93.56 91 HIS B C 1
ATOM 1582 O O . HIS B 1 91 ? -4.348 3.102 2.812 1 93.56 91 HIS B O 1
ATOM 1588 N N . ILE B 1 92 ? -4.371 4.922 4.129 1 91.75 92 ILE B N 1
ATOM 1589 C CA . ILE B 1 92 ? -2.98 5.238 3.811 1 91.75 92 ILE B CA 1
ATOM 1590 C C . ILE B 1 92 ? -2.262 5.719 5.07 1 91.75 92 ILE B C 1
ATOM 1592 O O . ILE B 1 92 ? -2.797 6.531 5.828 1 91.75 92 ILE B O 1
ATOM 1596 N N . ASP B 1 93 ? -1.056 5.246 5.309 1 94.12 93 ASP B N 1
ATOM 1597 C CA . ASP B 1 93 ? -0.148 5.777 6.32 1 94.12 93 ASP B CA 1
ATOM 1598 C C . ASP B 1 93 ? 1.011 6.535 5.676 1 94.12 93 ASP B C 1
ATOM 1600 O O . ASP B 1 93 ? 1.576 6.082 4.68 1 94.12 93 ASP B O 1
ATOM 1604 N N . PHE B 1 94 ? 1.322 7.625 6.328 1 92.44 94 PHE B N 1
ATOM 1605 C CA . PHE B 1 94 ? 2.457 8.438 5.906 1 92.44 94 PHE B CA 1
ATOM 1606 C C . PHE B 1 94 ? 3.463 8.594 7.043 1 92.44 94 PHE B C 1
ATOM 1608 O O . PHE B 1 94 ? 3.119 8.414 8.211 1 92.44 94 PHE B O 1
ATOM 1615 N N . ILE B 1 95 ? 4.695 8.961 6.68 1 91.69 95 ILE B N 1
ATOM 1616 C CA . ILE B 1 95 ? 5.723 9.406 7.617 1 91.69 95 ILE B CA 1
ATOM 1617 C C . ILE B 1 95 ? 6.105 10.852 7.324 1 91.69 95 ILE B C 1
ATOM 1619 O O . ILE B 1 95 ? 6.508 11.18 6.203 1 91.69 95 ILE B O 1
ATOM 1623 N N . HIS B 1 96 ? 5.977 11.664 8.266 1 92.12 96 HIS B N 1
ATOM 1624 C CA . HIS B 1 96 ? 6.375 13.062 8.125 1 92.12 96 HIS B CA 1
ATOM 1625 C C . HIS B 1 96 ? 7.887 13.188 7.961 1 92.12 96 HIS B C 1
ATOM 1627 O O . HIS B 1 96 ? 8.648 12.688 8.789 1 92.12 96 HIS B O 1
ATOM 1633 N N . ILE B 1 97 ? 8.281 13.82 6.871 1 86.62 97 ILE B N 1
ATOM 1634 C CA . ILE B 1 97 ? 9.695 14.07 6.617 1 86.62 97 ILE B CA 1
ATOM 1635 C C . ILE B 1 97 ? 10.047 15.5 7 1 86.62 97 ILE B C 1
ATOM 1637 O O . ILE B 1 97 ? 9.523 16.453 6.418 1 86.62 97 ILE B O 1
ATOM 1641 N N . THR B 1 98 ? 10.648 15.688 8.078 1 79.56 98 THR B N 1
ATOM 1642 C CA . THR B 1 98 ? 11.039 17.031 8.523 1 79.56 98 THR B CA 1
ATOM 1643 C C . THR B 1 98 ? 12.492 17.312 8.148 1 79.56 98 THR B C 1
ATOM 1645 O O . THR B 1 98 ? 13.297 16.391 8 1 79.56 98 THR B O 1
ATOM 1648 N N . THR B 1 99 ? 12.898 18.234 7.168 1 62.22 99 THR B N 1
ATOM 1649 C CA . THR B 1 99 ? 14.258 18.656 6.863 1 62.22 99 THR B CA 1
ATOM 1650 C C . THR B 1 99 ? 15.086 18.766 8.141 1 62.22 99 THR B C 1
ATOM 1652 O O . THR B 1 99 ? 16.234 19.188 8.102 1 62.22 99 THR B O 1
ATOM 1655 N N . GLN B 1 100 ? 14.977 18.453 9.289 1 51.41 100 GLN B N 1
ATOM 1656 C CA . GLN B 1 100 ? 15.945 18.875 10.289 1 51.41 100 GLN B CA 1
ATOM 1657 C C . GLN B 1 100 ? 17.359 18.453 9.898 1 51.41 100 GLN B C 1
ATOM 1659 O O . GLN B 1 100 ? 17.547 17.375 9.328 1 51.41 100 GLN B O 1
ATOM 1664 N N . SER B 1 101 ? 18.344 19.375 10.289 1 41.94 101 SER B N 1
ATOM 1665 C CA . SER B 1 101 ? 19.734 19.812 10.227 1 41.94 101 SER B CA 1
ATOM 1666 C C . SER B 1 101 ? 20.688 18.641 10.523 1 41.94 101 SER B C 1
ATOM 1668 O O . SER B 1 101 ? 20.562 18 11.562 1 41.94 101 SER B O 1
ATOM 1670 N N . ARG B 1 102 ? 20.984 17.656 9.617 1 42.75 102 ARG B N 1
ATOM 1671 C CA . ARG B 1 102 ? 22.312 17.188 10.016 1 42.75 102 ARG B CA 1
ATOM 1672 C C . ARG B 1 102 ? 23.172 18.344 10.531 1 42.75 102 ARG B C 1
ATOM 1674 O O . ARG B 1 102 ? 23.578 19.219 9.766 1 42.75 102 ARG B O 1
ATOM 1681 N N . SER B 1 103 ? 22.75 19.156 11.555 1 30.44 103 SER B N 1
ATOM 1682 C CA . SER B 1 103 ? 23.984 19.641 12.164 1 30.44 103 SER B CA 1
ATOM 1683 C C . SER B 1 103 ? 24.844 18.469 12.656 1 30.44 103 SER B C 1
ATOM 1685 O O . SER B 1 103 ? 24.312 17.453 13.109 1 30.44 103 SER B O 1
#

Organism: Blochmanniella floridana (NCBI:txid203907)

Nearest PDB structures (foldseek):
  8cvm-assembly1_u  TM=8.309E-01  e=5.092E-10  Cutibacterium acnes
  6dnc-assembly1_Z  TM=8.624E-01  e=2.794E-09  Escherichia coli
  1feu-assembly1_A  TM=8.267E-01  e=7.196E-09  Thermus thermophilus
  4wq1-assembly2_D5  TM=8.190E-01  e=1.017E-07  Thermus thermophilus HB8
  4wra-assembly2_D5  TM=7.149E-01  e=1.229E-07  Thermus thermophilus HB8

Solvent-accessible surface area (backbone atoms only — not comparable to full-atom values): 11024 Å² total; per-residue (Å²): 132,62,72,42,62,30,36,77,49,85,77,89,39,72,72,54,54,52,49,38,45,75,73,44,24,19,48,31,39,35,39,42,67,90,82,44,75,64,46,43,29,33,32,45,41,73,64,57,57,32,70,78,47,26,38,42,50,48,64,61,22,58,37,35,38,30,38,65,85,73,49,75,45,45,28,28,56,32,36,42,33,36,35,91,88,52,59,47,60,57,32,38,34,30,35,50,55,73,82,75,72,88,112,132,61,74,42,61,29,37,76,48,86,75,90,41,72,71,53,53,52,49,38,44,75,73,45,24,18,47,30,38,35,38,43,67,92,83,44,78,63,46,41,29,34,32,45,43,72,65,58,57,33,70,79,47,26,38,41,51,50,65,60,22,58,38,36,39,31,38,66,86,73,48,74,45,47,28,28,56,33,35,41,32,35,36,90,88,53,60,47,59,56,33,39,34,30,35,50,54,72,83,79,70,86,114

pLDDT: mean 83.54, std 15.31, range [30.44, 97.56]

Foldseek 3Di:
DAEFEKEFDDDDDPVVLVVCVVVQKAWEWEDEPDPDDITIIIGGQVSCPPPVNVVCCPVPQWYWYQYPVPDIFIWGWDDWDADPVDGTTHYTYIYTDDPDDPD/DAEFEKEFDDDDDPVVLVVCVVVQKAWEWEDEPDPDDITIIIGGQVSCPPPVNVVCCPVPQWYWYQYPVPDIFIWGWDDWDADPVDGTTHYTYIYTDDPDDPD

Sequence (206 aa):
MLIIKAILRTEIKKSITRKIRKNGGCPAVIYNKNKSPNINVQLSNKDLSHPENVHYFLKNNKVQILINNEFTITAKIQDVQYHPYKSNIIHIDFIHITTQSRSMLIIKAILRTEIKKSITRKIRKNGGCPAVIYNKNKSPNINVQLSNKDLSHPENVHYFLKNNKVQILINNEFTITAKIQDVQYHPYKSNIIHIDFIHITTQSRS

Radius of gyration: 17.77 Å; Cα contacts (8 Å, |Δi|>4): 461; chains: 2; bounding box: 48×49×38 Å

InterPro domains:
  IPR011035 Large ribosomal subunit protein bL25/Gln-tRNA synthetase, anti-codon-binding domain superfamily [SSF50715] (2-96)
  IPR020055 Ribosomal protein bL25, short-form [MF_01336] (2-97)
  IPR020056 Large ribosomal subunit protein bL25/Gln-tRNA synthetase, N-terminal [G3DSA:2.40.240.10] (1-96)
  IPR020930 Large ribosomal subunit protein uL5, bacteria [PTHR33284] (4-100)
  IPR029751 Large ribosomal subunit protein bL25, L25 domain [PF01386] (4-94)
  IPR029751 Large ribosomal subunit protein bL25, L25 domain [cd00495] (3-95)

Secondary structure (DSSP, 8-state):
--EEEEEE-----HHHHHHHHHTTEEEEEEEPSTTPPPEEEEEEHHHHT-HHHHHHHHHT-EEEEEETTTEEEEEEEEEEEE-SSSSSEEEEEEEE-------/-PEEEEEE-----HHHHHHHHHTTEEEEEEEPSTTPPPEEEEEEHHHHT-HHHHHHHHHT-EEEEEETTTEEEEEEEEEEEE-SSSSSEEEEEEEE-------